Protein AF-A0A379GEK9-F1 (afdb_monomer_lite)

Sequence (206 aa):
MMSLALKIKGTRQTLLATGAAAGLTAAFNAPLAGILFIIEEMRPQFKYNLISIKSVFIGVIMSCIVFRLINGEGGVIQIGKFSSAPMNTLWLYLVLGMLFGVVGVIFSKLLFYVQTQFQHFYQDKTSRFVLAGGVIGGACGLLALIIPEITGGGFSIIPALSAGGYSLTALLIFFVLRTITTIISFSSGAPGGIFAPHISLRHTLW

InterPro domains:
  IPR001807 Chloride channel [PF00654] (9-200)
  IPR001807 Chloride channel [PR00762] (21-40)
  IPR001807 Chloride channel [PR00762] (190-206)
  IPR014743 Chloride channel, core [SSF81340] (10-199)
  IPR050368 Voltage-gated ClC-type chloride channel [PTHR43427] (9-199)

pLDDT: mean 82.5, std 9.83, range [47.19, 94.94]

Secondary structure (DSSP, 8-state):
-HHHHT--TT-HHHHHHHHHHHHHHHHHT-HHHHHHHHHHTSGGGS---HHHHHHHHHHHHHHHHHHHHHH-S--SS---PPPPPPGGGHHHHHHHHHHHHHHHHHHHHHHHHHHHHHHHHHTT-HHHHHHHHHHHHHHHHHHHHH-GGGSSSSTTTHHHHHTT-S-HHHHHHHHHHHHHHHHHHHHTT-S--SHHHHHHHHHHH-

Radius of gyration: 20.06 Å; chains: 1; bounding box: 43×48×55 Å

Organism: Proteus mirabilis (NCBI:txid584)

Structure (mmCIF, N/CA/C/O backbone):
data_AF-A0A379GEK9-F1
#
_entry.id   AF-A0A379GEK9-F1
#
loop_
_atom_site.group_PDB
_atom_site.id
_atom_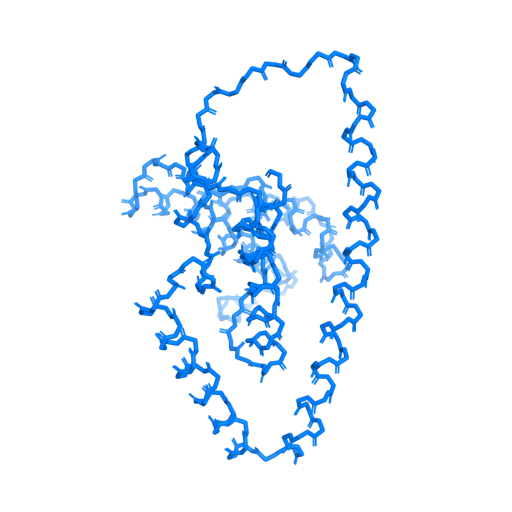site.type_symbol
_atom_site.label_atom_id
_atom_site.label_alt_id
_atom_site.label_comp_id
_atom_site.label_asym_id
_atom_site.label_entity_id
_atom_site.label_seq_id
_atom_site.pdbx_PDB_ins_code
_atom_site.Cartn_x
_atom_site.Cartn_y
_atom_site.Cartn_z
_atom_site.occupancy
_atom_site.B_iso_or_equiv
_atom_site.auth_seq_id
_atom_site.auth_comp_id
_atom_site.auth_asym_id
_atom_site.auth_atom_id
_atom_site.pdbx_PDB_model_num
ATOM 1 N N . MET A 1 1 ? -6.730 4.870 20.410 1.00 47.19 1 MET A N 1
ATOM 2 C CA . MET A 1 1 ? -6.438 4.759 21.859 1.00 47.19 1 MET A CA 1
ATOM 3 C C . MET A 1 1 ? -5.901 6.058 22.465 1.00 47.19 1 MET A C 1
ATOM 5 O O . MET A 1 1 ? -6.535 6.566 23.377 1.00 47.19 1 MET A O 1
ATOM 9 N N . MET A 1 2 ? -4.836 6.674 21.935 1.00 47.41 2 MET A N 1
ATOM 10 C CA . MET A 1 2 ? -4.220 7.879 22.535 1.00 47.41 2 MET A CA 1
ATOM 11 C C . MET A 1 2 ? -5.126 9.132 22.575 1.00 47.41 2 MET A C 1
ATOM 13 O O . MET A 1 2 ? -5.161 9.842 23.574 1.00 47.41 2 MET A O 1
ATOM 17 N N . SER A 1 3 ? -5.956 9.360 21.548 1.00 49.94 3 SER A N 1
ATOM 18 C CA . SER A 1 3 ? -6.965 10.439 21.567 1.00 49.94 3 SER A CA 1
ATOM 19 C C . SER A 1 3 ? -8.056 10.249 22.632 1.00 49.94 3 SER A C 1
ATOM 21 O O . SER A 1 3 ? -8.645 11.242 23.055 1.00 49.94 3 SER A O 1
ATOM 23 N N . LEU A 1 4 ? -8.353 9.007 23.039 1.00 55.47 4 LEU A N 1
ATOM 24 C CA . LEU A 1 4 ? -9.332 8.733 24.096 1.00 55.47 4 LEU A CA 1
ATOM 25 C C . LEU A 1 4 ? -8.719 8.986 25.479 1.00 55.47 4 LEU A C 1
ATOM 27 O O . LEU A 1 4 ? -9.392 9.519 26.354 1.00 55.47 4 LEU A O 1
ATOM 31 N N . ALA A 1 5 ? -7.433 8.655 25.639 1.00 59.69 5 ALA A N 1
ATOM 32 C CA . ALA A 1 5 ? -6.684 8.872 26.872 1.00 59.69 5 ALA A CA 1
ATOM 33 C C . ALA A 1 5 ? -6.511 10.365 27.201 1.00 59.69 5 ALA A C 1
ATOM 35 O O . ALA A 1 5 ? -6.600 10.750 28.361 1.00 59.69 5 ALA A O 1
ATOM 36 N N . LEU A 1 6 ? -6.322 11.219 26.187 1.00 63.38 6 LEU A N 1
ATOM 37 C CA . LEU A 1 6 ? -6.016 12.639 26.401 1.00 63.38 6 LEU A CA 1
ATOM 38 C C . LEU A 1 6 ? -7.241 13.549 26.634 1.00 63.38 6 LEU A C 1
ATOM 40 O O . LEU A 1 6 ? -7.052 14.721 26.932 1.00 63.38 6 LEU A O 1
ATOM 44 N N . LYS A 1 7 ? -8.491 13.063 26.528 1.00 56.94 7 LYS A N 1
ATOM 45 C CA . LYS A 1 7 ? -9.737 13.841 26.779 1.00 56.94 7 LYS A CA 1
ATOM 46 C C . LYS A 1 7 ? -9.798 15.255 26.137 1.00 56.94 7 LYS A C 1
ATOM 48 O O . LYS A 1 7 ? -10.566 16.106 26.582 1.00 56.94 7 LYS A O 1
ATOM 53 N N . ILE A 1 8 ? -9.060 15.515 25.053 1.00 63.00 8 ILE A N 1
ATOM 54 C CA . ILE A 1 8 ? -9.047 16.825 24.377 1.00 63.00 8 ILE A CA 1
ATOM 55 C C . ILE A 1 8 ? -10.223 16.906 23.393 1.00 63.00 8 ILE A C 1
ATOM 57 O O . ILE A 1 8 ? -10.249 16.212 22.371 1.00 63.00 8 ILE A O 1
ATOM 61 N N . LYS A 1 9 ? -11.214 17.757 23.691 1.00 57.25 9 LYS A N 1
ATOM 62 C CA . LYS A 1 9 ? -12.348 18.035 22.791 1.00 57.25 9 LYS A CA 1
ATOM 63 C C . LYS A 1 9 ? -11.839 18.712 21.509 1.00 57.25 9 LYS A C 1
ATOM 65 O O . LYS A 1 9 ? -11.098 19.681 21.577 1.00 57.25 9 LYS A O 1
ATOM 70 N N . GLY A 1 10 ? -12.243 18.206 20.340 1.00 64.44 10 GLY A N 1
ATOM 71 C CA . GLY A 1 10 ? -11.935 18.808 19.031 1.00 64.44 10 GLY A CA 1
ATOM 72 C C . GLY A 1 10 ? -10.674 18.297 18.314 1.00 64.44 10 GLY A C 1
ATOM 73 O O . GLY A 1 10 ? -10.585 18.459 17.102 1.00 64.44 10 GLY A O 1
ATOM 74 N N . THR A 1 11 ? -9.750 17.601 18.992 1.00 72.25 11 THR A N 1
ATOM 75 C CA . THR A 1 11 ? -8.449 17.175 18.405 1.00 72.25 11 THR A CA 1
ATOM 76 C C . THR A 1 11 ? -8.426 15.717 17.922 1.00 72.25 11 THR A C 1
ATOM 78 O O . THR A 1 11 ? -7.454 15.257 17.323 1.00 72.25 11 THR A O 1
ATOM 81 N N . ARG A 1 12 ? -9.505 14.956 18.151 1.00 77.94 12 ARG A N 1
ATOM 82 C CA . ARG A 1 12 ? -9.585 13.523 17.807 1.00 77.94 12 ARG A CA 1
ATOM 83 C C . ARG A 1 12 ? -9.334 13.255 16.322 1.00 77.94 12 ARG A C 1
ATOM 85 O O . ARG A 1 12 ? -8.582 12.347 15.995 1.00 77.94 12 ARG A O 1
ATOM 92 N N . GLN A 1 13 ? -9.947 14.042 15.441 1.00 80.62 13 GLN A N 1
ATOM 93 C CA . GLN A 1 13 ? -9.793 13.892 13.991 1.00 80.62 13 GLN A CA 1
ATOM 94 C C . GLN A 1 13 ? -8.350 14.149 13.551 1.00 80.62 13 GLN A C 1
ATOM 96 O O . GLN A 1 13 ? -7.789 13.349 12.814 1.00 80.62 13 GLN A O 1
ATOM 101 N N . THR A 1 14 ? -7.726 15.198 14.086 1.00 84.94 14 THR A N 1
ATOM 102 C CA . THR A 1 14 ? -6.320 15.517 13.827 1.00 84.94 14 THR A CA 1
ATOM 103 C C . THR A 1 14 ? -5.390 14.392 14.262 1.00 84.94 14 THR A C 1
ATOM 105 O O . THR A 1 14 ? -4.576 13.941 13.470 1.00 84.94 14 THR A O 1
ATOM 108 N N . LEU A 1 15 ? -5.536 13.878 15.486 1.00 85.75 15 LEU A N 1
ATOM 109 C CA . LEU A 1 15 ? -4.691 12.785 15.983 1.00 85.75 15 LEU A CA 1
ATOM 110 C C . LEU A 1 15 ? -4.884 11.481 15.194 1.00 85.75 15 LEU A C 1
ATOM 112 O O . LEU A 1 15 ? -3.919 10.748 14.990 1.00 85.75 15 LEU A O 1
ATOM 116 N N . LEU A 1 16 ? -6.109 11.191 14.742 1.00 87.38 16 LEU A N 1
ATOM 117 C CA . LEU A 1 16 ? -6.387 10.041 13.877 1.00 87.38 16 LEU A CA 1
ATOM 118 C C . LEU A 1 16 ? -5.727 10.199 12.503 1.00 87.38 16 LEU A C 1
ATOM 120 O O . LEU A 1 16 ? -5.084 9.261 12.039 1.00 87.38 16 LEU A O 1
ATOM 124 N N . ALA A 1 17 ? -5.832 11.380 11.892 1.00 87.81 17 ALA A N 1
ATOM 125 C CA . ALA A 1 17 ? -5.177 11.689 10.626 1.00 87.81 17 ALA A CA 1
ATOM 126 C C . ALA A 1 17 ? -3.648 11.594 10.744 1.00 87.81 17 ALA A C 1
ATOM 128 O O . ALA A 1 17 ? -3.003 10.940 9.928 1.00 87.81 17 ALA A O 1
ATOM 129 N N . THR A 1 18 ? -3.072 12.167 11.805 1.00 90.44 18 THR A N 1
ATOM 130 C CA . THR A 1 18 ? -1.634 12.089 12.093 1.00 90.44 18 THR A CA 1
ATOM 131 C C . THR A 1 18 ? -1.176 10.643 12.271 1.00 90.44 18 THR A C 1
ATOM 133 O O . THR A 1 18 ? -0.165 10.252 11.695 1.00 90.44 18 THR A O 1
ATOM 136 N N . GLY A 1 19 ? -1.924 9.826 13.020 1.00 90.62 19 GLY A N 1
ATOM 137 C CA . GLY A 1 19 ? -1.611 8.407 13.206 1.00 90.62 19 GLY A CA 1
ATOM 138 C C . GLY A 1 19 ? -1.695 7.595 11.910 1.00 90.62 19 GLY A C 1
ATOM 139 O O . GLY A 1 19 ? -0.824 6.768 11.655 1.00 90.62 19 GLY A O 1
ATOM 140 N N . ALA A 1 20 ? -2.697 7.859 11.068 1.00 89.94 20 ALA A N 1
ATOM 141 C CA . ALA A 1 20 ? -2.835 7.209 9.765 1.00 89.94 20 ALA A CA 1
ATOM 142 C C . ALA A 1 20 ? -1.687 7.586 8.807 1.00 89.94 20 ALA A C 1
ATOM 144 O O . ALA A 1 20 ? -1.088 6.700 8.197 1.00 89.94 20 ALA A O 1
ATOM 145 N N . ALA A 1 21 ? -1.317 8.871 8.734 1.00 91.69 21 ALA A N 1
ATOM 146 C CA . ALA A 1 21 ? -0.180 9.336 7.933 1.00 91.69 21 ALA A CA 1
ATOM 147 C C . ALA A 1 21 ? 1.154 8.746 8.409 1.00 91.69 21 ALA A C 1
ATOM 149 O O . ALA A 1 21 ? 1.974 8.309 7.599 1.00 91.69 21 ALA A O 1
ATOM 150 N N . ALA A 1 22 ? 1.367 8.733 9.729 1.00 93.50 22 ALA A N 1
ATOM 151 C CA . ALA A 1 22 ? 2.543 8.148 10.359 1.00 93.50 22 ALA A CA 1
ATOM 152 C C . ALA A 1 22 ? 2.634 6.646 10.055 1.00 93.50 22 ALA A C 1
ATOM 154 O O . ALA A 1 22 ? 3.667 6.186 9.583 1.00 93.50 22 ALA A O 1
ATOM 155 N N . GLY A 1 23 ? 1.536 5.899 10.209 1.00 91.19 23 GLY A N 1
ATOM 156 C CA . GLY A 1 23 ? 1.486 4.474 9.873 1.00 91.19 23 GLY A CA 1
ATOM 157 C C . GLY A 1 23 ? 1.825 4.194 8.407 1.00 91.19 23 GLY A C 1
ATOM 158 O O . GLY A 1 23 ? 2.645 3.321 8.128 1.00 91.19 23 GLY A O 1
ATOM 159 N N . LEU A 1 24 ? 1.270 4.975 7.470 1.00 91.31 24 LEU A N 1
ATOM 160 C CA . LEU A 1 24 ? 1.605 4.848 6.047 1.00 91.31 24 LEU A CA 1
ATOM 161 C C . LEU A 1 24 ? 3.085 5.177 5.782 1.00 91.31 24 LEU A C 1
ATOM 163 O O . LEU A 1 24 ? 3.759 4.477 5.031 1.00 91.31 24 LEU A O 1
ATOM 167 N N . THR A 1 25 ? 3.617 6.196 6.457 1.00 91.50 25 THR A N 1
ATOM 168 C CA . THR A 1 25 ? 5.037 6.564 6.370 1.00 91.50 25 THR A CA 1
ATOM 169 C C . THR A 1 25 ? 5.941 5.454 6.895 1.00 91.50 25 THR A C 1
ATOM 171 O O . THR A 1 25 ? 6.919 5.120 6.234 1.00 91.50 25 THR A O 1
ATOM 174 N N . ALA A 1 26 ? 5.615 4.859 8.044 1.00 91.06 26 ALA A N 1
ATOM 175 C CA . ALA A 1 26 ? 6.361 3.738 8.608 1.00 91.06 26 ALA A CA 1
ATOM 176 C C . ALA A 1 26 ? 6.298 2.490 7.719 1.00 91.06 26 ALA A C 1
ATOM 178 O O . ALA A 1 26 ? 7.269 1.750 7.649 1.00 91.06 26 ALA A O 1
ATOM 179 N N . ALA A 1 27 ? 5.183 2.252 7.026 1.00 87.88 27 ALA A N 1
ATOM 180 C CA . ALA A 1 27 ? 5.042 1.087 6.157 1.00 87.88 27 ALA A CA 1
ATOM 181 C C . ALA A 1 27 ? 5.893 1.182 4.876 1.00 87.88 27 ALA A C 1
ATOM 183 O O . ALA A 1 27 ? 6.354 0.160 4.376 1.00 87.88 27 ALA A O 1
ATOM 184 N N . PHE A 1 28 ? 6.096 2.392 4.342 1.00 85.81 28 PHE A N 1
ATOM 185 C CA . PHE A 1 28 ? 6.716 2.592 3.023 1.00 85.81 28 PHE A CA 1
ATOM 186 C C . PHE A 1 28 ? 7.976 3.478 3.029 1.00 85.81 28 PHE A C 1
ATOM 188 O O . PHE A 1 28 ? 8.519 3.757 1.962 1.00 85.81 28 PHE A O 1
ATOM 195 N N . ASN A 1 29 ? 8.442 3.949 4.193 1.00 88.69 29 ASN A N 1
ATOM 196 C CA . ASN A 1 29 ? 9.506 4.960 4.331 1.00 88.69 29 ASN A CA 1
ATOM 197 C C . ASN A 1 29 ? 9.268 6.208 3.446 1.00 88.69 29 ASN A C 1
ATOM 199 O O . ASN A 1 29 ? 10.199 6.789 2.888 1.00 88.69 29 ASN A O 1
ATOM 203 N N . ALA A 1 30 ? 7.999 6.600 3.275 1.00 88.62 30 ALA A N 1
ATOM 204 C CA . ALA A 1 30 ? 7.564 7.601 2.299 1.00 88.62 30 ALA A CA 1
ATOM 205 C C . ALA A 1 30 ? 6.776 8.745 2.976 1.00 88.62 30 ALA A C 1
ATOM 207 O O . ALA A 1 30 ? 5.543 8.766 2.921 1.00 88.62 30 ALA A O 1
ATOM 208 N N . PRO A 1 31 ? 7.458 9.718 3.615 1.00 89.94 31 PRO A N 1
ATOM 209 C CA . PRO A 1 31 ? 6.798 10.744 4.427 1.00 89.94 31 PRO A CA 1
ATOM 210 C C . PRO A 1 31 ? 5.864 11.651 3.617 1.00 89.94 31 PRO A C 1
ATOM 212 O O . PRO A 1 31 ? 4.751 11.942 4.047 1.00 89.94 31 PRO A O 1
ATOM 215 N N . LEU A 1 32 ? 6.272 12.060 2.412 1.00 90.94 32 LEU A N 1
ATOM 216 C CA . LEU A 1 32 ? 5.435 12.906 1.553 1.00 90.94 32 LEU A CA 1
ATOM 217 C C . LEU A 1 32 ? 4.169 12.177 1.086 1.00 90.94 32 LEU A C 1
ATOM 219 O O . LEU A 1 32 ? 3.097 12.775 1.083 1.00 90.94 32 LEU A O 1
ATOM 223 N N . ALA A 1 33 ? 4.272 10.881 0.769 1.00 89.25 33 ALA A N 1
ATOM 224 C CA . ALA A 1 33 ? 3.117 10.061 0.407 1.00 89.25 33 ALA A CA 1
ATOM 225 C C . ALA A 1 33 ? 2.143 9.912 1.587 1.00 89.25 33 ALA A C 1
ATOM 227 O O . ALA A 1 33 ? 0.937 10.041 1.403 1.00 89.25 33 ALA A O 1
ATOM 228 N N . GLY A 1 34 ? 2.664 9.729 2.808 1.00 89.00 34 GLY A N 1
ATOM 229 C CA . GLY A 1 34 ? 1.881 9.735 4.049 1.00 89.00 34 GLY A CA 1
ATOM 230 C C . GLY A 1 34 ? 1.029 10.993 4.223 1.00 89.00 34 GLY A C 1
ATOM 231 O O . GLY A 1 34 ? -0.155 10.914 4.549 1.00 89.00 34 GLY A O 1
ATOM 232 N N . ILE A 1 35 ? 1.631 12.157 3.981 1.00 91.19 35 ILE A N 1
ATOM 233 C CA . ILE A 1 35 ? 0.969 13.460 4.120 1.00 91.19 35 ILE A CA 1
ATOM 234 C C . ILE A 1 35 ? -0.054 13.679 3.001 1.00 91.19 35 ILE A C 1
ATOM 236 O O . ILE A 1 35 ? -1.193 14.056 3.285 1.00 91.19 35 ILE A O 1
ATOM 240 N N . LEU A 1 36 ? 0.327 13.420 1.746 1.00 90.94 36 LEU A N 1
ATOM 241 C CA . LEU A 1 3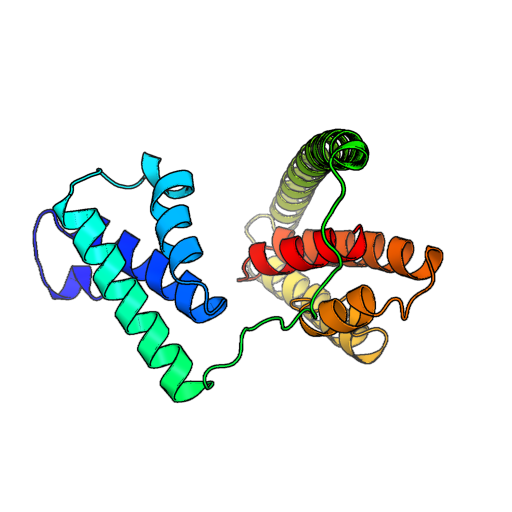6 ? -0.561 13.561 0.589 1.00 90.94 36 LEU A CA 1
ATOM 242 C C . LEU A 1 36 ? -1.770 12.633 0.686 1.00 90.94 36 LEU A C 1
ATOM 244 O O . LEU A 1 36 ? -2.877 13.068 0.401 1.00 90.94 36 LEU A O 1
ATOM 248 N N . PHE A 1 37 ? -1.601 11.412 1.194 1.00 89.44 37 PHE A N 1
ATOM 249 C CA . PHE A 1 37 ? -2.712 10.486 1.406 1.00 89.44 37 PHE A CA 1
ATOM 250 C C . PHE A 1 37 ? -3.789 11.057 2.340 1.00 89.44 37 PHE A C 1
ATOM 252 O O . PHE A 1 37 ? -4.985 10.933 2.077 1.00 89.44 37 PHE A O 1
ATOM 259 N N . ILE A 1 38 ? -3.389 11.740 3.416 1.00 88.44 38 ILE A N 1
ATOM 260 C CA . ILE A 1 38 ? -4.359 12.426 4.278 1.00 88.44 38 ILE A CA 1
ATOM 261 C C . ILE A 1 38 ? -5.029 13.588 3.551 1.00 88.44 38 ILE A C 1
ATOM 263 O O . ILE A 1 38 ? -6.208 13.857 3.788 1.00 88.44 38 ILE A O 1
ATOM 267 N N . ILE A 1 39 ? -4.270 14.277 2.699 1.00 85.31 39 ILE A N 1
ATOM 268 C CA . ILE A 1 39 ? -4.726 15.493 2.040 1.00 85.31 39 ILE A CA 1
ATOM 269 C C . ILE A 1 39 ? -5.665 15.222 0.857 1.00 85.31 39 ILE A C 1
ATOM 271 O O . ILE A 1 39 ? -6.614 15.969 0.624 1.00 85.31 39 ILE A O 1
ATOM 275 N N . GLU A 1 40 ? -5.417 14.161 0.108 1.00 86.69 40 GLU A N 1
ATOM 276 C CA . GLU A 1 40 ? -6.158 13.844 -1.109 1.00 86.69 40 GLU A CA 1
ATOM 277 C C . GLU A 1 40 ? -7.265 12.829 -0.826 1.00 86.69 40 GLU A C 1
ATOM 279 O O . GLU A 1 40 ? -8.434 13.113 -1.081 1.00 86.69 40 GLU A O 1
ATOM 284 N N . GLU A 1 41 ? -6.921 11.691 -0.219 1.00 85.81 41 GLU A N 1
ATOM 285 C CA . GLU A 1 41 ? -7.847 10.565 -0.060 1.00 85.81 41 GLU A CA 1
ATOM 286 C C . GLU A 1 41 ? -8.726 10.717 1.188 1.00 85.81 41 GLU A C 1
ATOM 288 O O . GLU A 1 41 ? -9.948 10.576 1.14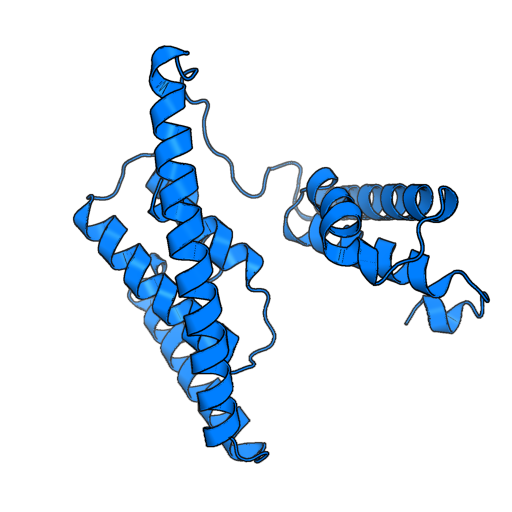4 1.00 85.81 41 GLU A O 1
ATOM 293 N N . MET A 1 42 ? -8.129 11.066 2.330 1.00 82.31 42 MET A N 1
ATOM 294 C CA . MET A 1 42 ? -8.866 11.124 3.600 1.00 82.31 42 MET A CA 1
ATOM 295 C C . MET A 1 42 ? -9.536 12.480 3.873 1.00 82.31 42 MET A C 1
ATOM 297 O O . MET A 1 42 ? -10.154 12.671 4.928 1.00 82.31 42 MET A O 1
ATOM 301 N N . ARG A 1 43 ? -9.459 13.425 2.929 1.00 74.62 43 ARG A N 1
ATOM 302 C CA . ARG A 1 43 ? -10.018 14.780 3.051 1.00 74.62 43 ARG A CA 1
ATOM 303 C C . ARG A 1 43 ? -11.485 14.831 3.489 1.00 74.62 43 ARG A C 1
ATOM 305 O O . ARG A 1 43 ? -11.784 15.639 4.367 1.00 74.62 43 ARG A O 1
ATOM 312 N N . PRO A 1 44 ? -12.410 14.010 2.956 1.00 68.88 44 PRO A N 1
ATOM 313 C CA . PRO A 1 44 ? -13.820 14.080 3.350 1.00 68.88 44 PRO A CA 1
ATOM 314 C C . PRO A 1 44 ? -14.061 13.716 4.823 1.00 68.88 44 PRO A C 1
ATOM 316 O O . PRO A 1 44 ? -15.053 14.141 5.411 1.00 68.88 44 PRO A O 1
ATOM 319 N N . GLN A 1 45 ? -13.156 12.941 5.429 1.00 69.56 45 GLN A N 1
ATOM 320 C CA . GLN A 1 45 ? -13.293 12.416 6.792 1.00 69.56 45 GLN A CA 1
ATOM 321 C C . GLN A 1 45 ? -12.688 13.346 7.859 1.00 69.56 45 GLN A C 1
ATOM 323 O O . GLN A 1 45 ? -12.970 13.190 9.053 1.00 69.56 45 GLN A O 1
ATOM 328 N N . PHE A 1 46 ? -11.875 14.330 7.457 1.00 68.88 46 PHE A N 1
ATOM 329 C CA . PHE A 1 46 ? -11.127 15.190 8.373 1.00 68.88 46 PHE A CA 1
ATOM 330 C C . PHE A 1 46 ? -11.356 16.676 8.087 1.00 68.88 46 PHE A C 1
ATOM 332 O O . PHE A 1 46 ? -11.104 17.172 6.990 1.00 68.88 46 PHE A O 1
ATOM 339 N N . LYS A 1 47 ? -11.795 17.430 9.106 1.00 66.06 47 LYS A N 1
ATOM 340 C CA . LYS A 1 47 ? -11.914 18.887 8.987 1.00 66.06 47 LYS A CA 1
ATOM 341 C C . LYS A 1 47 ? -10.530 19.511 8.830 1.00 66.06 47 LYS A C 1
ATOM 343 O O . LYS A 1 47 ? -9.695 19.445 9.732 1.00 66.06 47 LYS A O 1
ATOM 348 N N . TYR A 1 48 ? -10.317 20.152 7.690 1.00 64.94 48 TYR A N 1
ATOM 349 C CA . TYR A 1 48 ? -9.091 20.877 7.405 1.00 64.94 48 TYR A CA 1
ATOM 350 C C . TYR A 1 48 ? -8.930 22.084 8.321 1.00 64.94 48 TYR A C 1
ATOM 352 O O . TYR A 1 48 ? -9.726 23.018 8.299 1.00 64.94 48 TYR A O 1
ATOM 360 N N . ASN A 1 49 ? -7.854 22.074 9.101 1.00 73.50 49 ASN A N 1
ATOM 361 C CA . ASN A 1 49 ? -7.353 23.243 9.805 1.00 73.50 49 ASN A CA 1
ATOM 362 C C . ASN A 1 49 ? -5.823 23.250 9.682 1.00 73.50 49 ASN A C 1
ATOM 364 O O . ASN A 1 49 ? -5.195 22.189 9.700 1.00 73.50 49 ASN A O 1
ATOM 368 N N . LEU A 1 50 ? -5.212 24.432 9.593 1.00 74.50 50 LEU A N 1
ATOM 369 C CA . LEU A 1 50 ? -3.756 24.603 9.525 1.00 74.50 50 LEU A CA 1
ATOM 370 C C . LEU A 1 50 ? -3.041 23.931 10.706 1.00 74.50 50 LEU A C 1
ATOM 372 O O . LEU A 1 50 ? -1.962 23.364 10.548 1.00 74.50 50 LEU A O 1
ATOM 376 N N . ILE A 1 51 ? -3.675 23.932 11.879 1.00 76.06 51 ILE A N 1
ATOM 377 C CA . ILE A 1 51 ? -3.184 23.247 13.083 1.00 76.06 51 ILE A CA 1
ATOM 378 C C . ILE A 1 51 ? -3.130 21.726 12.864 1.00 76.06 51 ILE A C 1
ATOM 380 O O . ILE A 1 51 ? -2.185 21.064 13.292 1.00 76.06 51 ILE A O 1
ATOM 384 N N . SER A 1 52 ? -4.114 21.175 12.147 1.00 80.69 52 SER A N 1
ATOM 385 C CA . SER A 1 52 ? -4.193 19.743 11.860 1.00 80.69 52 SER A CA 1
ATOM 386 C C . SER A 1 52 ? -3.091 19.300 10.907 1.00 80.69 52 SER A C 1
ATOM 388 O O . SER A 1 52 ? -2.432 18.298 11.165 1.00 80.69 52 SER A O 1
ATOM 390 N N . ILE A 1 53 ? -2.839 20.076 9.850 1.00 83.94 53 ILE A N 1
ATOM 391 C CA . ILE A 1 53 ? -1.759 19.787 8.898 1.00 83.94 53 ILE A CA 1
ATOM 392 C C . ILE A 1 53 ? -0.410 19.807 9.621 1.00 83.94 53 ILE A C 1
ATOM 394 O O . ILE A 1 53 ? 0.345 18.845 9.520 1.00 83.94 53 ILE A O 1
ATOM 398 N N . LYS A 1 54 ? -0.132 20.841 10.428 1.00 87.00 54 LYS A N 1
ATOM 399 C CA . LYS A 1 54 ? 1.111 20.910 11.218 1.00 87.00 54 LYS A CA 1
ATOM 400 C C . LYS A 1 54 ? 1.303 19.674 12.103 1.00 87.00 54 LYS A C 1
ATOM 402 O O . LYS A 1 54 ? 2.401 19.128 12.154 1.00 87.00 54 LYS A O 1
ATOM 407 N N . SER A 1 55 ? 0.240 19.199 12.758 1.00 88.06 55 SER A N 1
ATOM 408 C CA . SER A 1 55 ? 0.299 17.977 13.569 1.00 88.06 55 SER A CA 1
ATOM 409 C C . SER A 1 55 ? 0.621 16.730 12.737 1.00 88.06 55 SER A C 1
ATOM 411 O O . SER A 1 55 ? 1.449 15.925 13.166 1.00 88.06 55 SER A O 1
ATOM 413 N N . VAL A 1 56 ? 0.025 16.592 11.547 1.00 90.31 56 VAL A N 1
ATOM 414 C CA . VAL A 1 56 ? 0.296 15.477 10.622 1.00 90.31 56 VAL A CA 1
ATOM 415 C C . VAL A 1 56 ? 1.768 15.461 10.212 1.00 90.31 56 VAL A C 1
ATOM 417 O O . VAL A 1 56 ? 2.410 14.418 10.314 1.00 90.31 56 VAL A O 1
ATOM 420 N N . PHE A 1 57 ? 2.326 16.616 9.835 1.00 92.06 57 PHE A N 1
ATOM 421 C CA . PHE A 1 57 ? 3.746 16.743 9.490 1.00 92.06 57 PHE A CA 1
ATOM 422 C C . PHE A 1 57 ? 4.658 16.283 10.632 1.00 92.06 57 PHE A C 1
ATOM 424 O O . PHE A 1 57 ? 5.555 15.474 10.407 1.00 92.06 57 PHE A O 1
ATOM 431 N N . ILE A 1 58 ? 4.407 16.747 11.860 1.00 93.31 58 ILE A N 1
ATOM 432 C CA . ILE A 1 58 ? 5.218 16.369 13.028 1.00 93.31 58 ILE A CA 1
ATOM 433 C C . ILE A 1 58 ? 5.166 14.852 13.255 1.00 93.31 58 ILE A C 1
ATOM 435 O O . ILE A 1 58 ? 6.209 14.222 13.426 1.00 93.31 58 ILE A O 1
ATOM 439 N N . GLY A 1 59 ? 3.976 14.244 13.215 1.00 93.31 59 GLY A N 1
ATOM 440 C CA . GLY A 1 59 ? 3.839 12.798 13.416 1.00 93.31 59 GLY A CA 1
ATOM 441 C C . GLY A 1 59 ? 4.514 11.969 12.324 1.00 93.31 59 GLY A C 1
ATOM 442 O O . GLY A 1 59 ? 5.170 10.975 12.626 1.00 93.31 59 GLY A O 1
ATOM 443 N N . VAL A 1 60 ? 4.413 12.402 11.068 1.00 94.81 60 VAL A N 1
ATOM 444 C CA . VAL A 1 60 ? 5.076 11.759 9.925 1.00 94.81 60 VAL A CA 1
ATOM 445 C C . VAL A 1 60 ? 6.598 11.834 10.040 1.00 94.81 60 VAL A C 1
ATOM 447 O O . VAL A 1 60 ? 7.268 10.822 9.838 1.00 94.81 60 VAL A O 1
ATOM 450 N N . ILE A 1 61 ? 7.147 12.995 10.410 1.00 94.31 61 ILE A N 1
ATOM 451 C CA . ILE A 1 61 ? 8.592 13.170 10.618 1.00 94.31 61 ILE A CA 1
ATOM 452 C C . ILE A 1 61 ? 9.078 12.233 11.725 1.00 94.31 61 ILE A C 1
ATOM 454 O O . ILE A 1 61 ? 10.023 11.478 11.509 1.00 94.31 61 ILE A O 1
ATOM 458 N N . MET A 1 62 ? 8.395 12.216 12.874 1.00 94.94 62 MET A N 1
ATOM 459 C CA . MET A 1 62 ? 8.752 11.325 13.981 1.00 94.94 62 MET A CA 1
ATOM 460 C C . MET A 1 62 ? 8.676 9.852 13.580 1.00 94.94 62 MET A C 1
ATOM 462 O O . MET A 1 62 ? 9.580 9.079 13.889 1.00 94.94 62 MET A O 1
ATOM 466 N N . SER A 1 63 ? 7.640 9.465 12.838 1.00 93.75 63 SER A N 1
ATOM 467 C CA . SER A 1 63 ? 7.498 8.099 12.340 1.00 93.75 63 SER A CA 1
ATOM 468 C C . SER A 1 63 ? 8.613 7.707 11.371 1.00 93.75 63 SER A C 1
ATOM 470 O O . SER A 1 63 ? 9.096 6.580 11.425 1.00 93.75 63 SER A O 1
ATOM 472 N N . CYS A 1 64 ? 9.033 8.628 10.501 1.00 91.69 64 CYS A N 1
ATOM 473 C CA . CYS A 1 64 ? 10.138 8.418 9.569 1.00 91.69 64 CYS A CA 1
ATOM 474 C C . CYS A 1 64 ? 11.474 8.264 10.313 1.00 91.69 64 CYS A C 1
ATOM 476 O O . CYS A 1 64 ? 12.241 7.353 10.011 1.00 91.69 64 CYS A O 1
ATOM 478 N N . ILE A 1 65 ? 11.726 9.099 11.328 1.00 92.44 65 ILE A N 1
ATOM 479 C CA . ILE A 1 65 ? 12.924 9.001 12.175 1.00 92.44 65 ILE A CA 1
ATOM 480 C C . ILE A 1 65 ? 12.973 7.635 12.863 1.00 92.44 65 ILE A C 1
ATOM 482 O O . ILE A 1 65 ? 13.972 6.932 12.747 1.00 92.44 65 ILE A O 1
ATOM 486 N N . VAL A 1 66 ? 11.887 7.223 13.524 1.00 93.81 66 VAL A N 1
ATOM 487 C CA . VAL A 1 66 ? 11.824 5.919 14.205 1.00 93.81 66 VAL A CA 1
ATOM 488 C C . VAL A 1 66 ? 12.009 4.771 13.214 1.00 93.81 66 VAL A C 1
ATOM 490 O O . VAL A 1 66 ? 12.771 3.847 13.490 1.00 93.81 66 VAL A O 1
ATOM 493 N N . PHE A 1 67 ? 11.374 4.842 12.040 1.00 91.19 67 PHE A N 1
ATOM 494 C CA . PHE A 1 67 ? 11.556 3.838 10.995 1.00 91.19 67 PHE A CA 1
ATOM 495 C C . PHE A 1 67 ? 13.029 3.700 10.594 1.00 91.19 67 PHE A C 1
ATOM 497 O O . PHE A 1 67 ? 13.537 2.580 10.553 1.00 91.19 67 PHE A O 1
ATOM 504 N N . ARG A 1 68 ? 13.713 4.822 10.339 1.00 89.25 68 ARG A N 1
ATOM 505 C CA . ARG A 1 68 ? 15.119 4.847 9.908 1.00 89.25 68 ARG A CA 1
ATOM 506 C C . ARG A 1 68 ? 16.092 4.421 11.000 1.00 89.25 68 ARG A C 1
ATOM 508 O O . ARG A 1 68 ? 17.089 3.782 10.694 1.00 89.25 68 ARG A O 1
ATOM 515 N N . LEU A 1 69 ? 15.794 4.719 12.264 1.00 91.81 69 LEU A N 1
ATOM 516 C CA . LEU A 1 69 ? 16.595 4.238 13.392 1.00 91.81 69 LEU A CA 1
ATOM 517 C C . LEU A 1 69 ? 16.557 2.709 13.517 1.00 91.81 69 LEU A C 1
ATOM 519 O O . LEU A 1 69 ? 17.550 2.113 13.917 1.00 91.81 69 LEU A O 1
ATOM 523 N N . ILE A 1 70 ? 15.429 2.079 13.174 1.00 91.62 70 ILE A N 1
ATOM 524 C CA . ILE A 1 70 ? 15.251 0.623 13.283 1.00 91.62 70 ILE A CA 1
ATOM 525 C C . ILE A 1 70 ? 15.715 -0.103 12.012 1.00 91.62 70 ILE A C 1
ATOM 527 O O . ILE A 1 70 ? 16.367 -1.138 12.103 1.00 91.62 70 ILE A O 1
ATOM 531 N N . ASN A 1 71 ? 15.370 0.417 10.830 1.00 85.19 71 ASN A N 1
ATOM 532 C CA . ASN A 1 71 ? 15.555 -0.271 9.544 1.00 85.19 71 ASN A CA 1
ATOM 533 C C . ASN A 1 71 ? 16.712 0.293 8.698 1.00 85.19 71 ASN A C 1
ATOM 535 O O . ASN A 1 71 ? 17.005 -0.241 7.629 1.00 85.19 71 ASN A O 1
ATOM 539 N N . GLY A 1 72 ? 17.366 1.366 9.148 1.00 82.94 72 GLY A N 1
ATOM 540 C CA . GLY A 1 72 ? 18.409 2.066 8.399 1.00 82.94 72 GLY A CA 1
ATOM 541 C C . GLY A 1 72 ? 17.871 3.067 7.368 1.00 82.94 72 GLY A C 1
ATOM 542 O O . GLY A 1 72 ? 16.672 3.327 7.257 1.00 82.94 72 GLY A O 1
ATOM 543 N N . GLU A 1 73 ? 18.783 3.664 6.598 1.00 73.06 73 GLU A N 1
ATOM 544 C CA . GLU A 1 73 ? 18.483 4.783 5.686 1.00 73.06 73 GLU A CA 1
ATOM 545 C C . GLU A 1 73 ? 18.078 4.360 4.262 1.00 73.06 73 GLU A C 1
ATOM 547 O O . GLU A 1 73 ? 17.807 5.208 3.410 1.00 73.06 73 GLU A O 1
ATOM 552 N N . GLY A 1 74 ? 18.008 3.054 3.990 1.00 66.69 74 GLY A N 1
ATOM 553 C CA . GLY A 1 74 ? 17.654 2.525 2.675 1.00 66.69 74 GLY A CA 1
ATOM 554 C C . GLY A 1 74 ? 16.198 2.805 2.282 1.00 66.69 74 GLY A C 1
ATOM 555 O O . GLY A 1 74 ? 15.272 2.690 3.089 1.00 66.69 74 GLY A O 1
ATOM 556 N N . GLY A 1 75 ? 15.972 3.144 1.010 1.00 67.69 75 GLY A N 1
ATOM 557 C CA . GLY A 1 75 ? 14.628 3.126 0.430 1.00 67.69 75 GLY A CA 1
ATOM 558 C C . GLY A 1 75 ? 14.073 1.698 0.379 1.00 67.69 75 GLY A C 1
ATOM 559 O O . GLY A 1 75 ? 14.827 0.759 0.133 1.00 67.69 75 GLY A O 1
ATOM 560 N N . VAL A 1 76 ? 12.756 1.539 0.571 1.00 68.19 76 VAL A N 1
ATOM 561 C CA . VAL A 1 76 ? 12.074 0.223 0.524 1.00 68.19 76 VAL A CA 1
ATOM 562 C C . VAL A 1 76 ? 12.232 -0.448 -0.846 1.00 68.19 76 VAL A C 1
ATOM 564 O O . VAL A 1 76 ? 12.247 -1.670 -0.947 1.00 68.19 76 VAL A O 1
ATOM 567 N N . ILE A 1 77 ? 12.380 0.356 -1.902 1.00 65.69 77 ILE A N 1
ATOM 568 C CA . ILE A 1 77 ? 12.662 -0.101 -3.260 1.00 65.69 77 ILE A CA 1
ATOM 569 C C . ILE A 1 77 ? 13.822 0.741 -3.790 1.00 65.69 77 ILE A C 1
ATOM 571 O O . ILE A 1 77 ? 13.702 1.962 -3.903 1.00 65.69 77 ILE A O 1
ATOM 575 N N . GLN A 1 78 ? 14.940 0.097 -4.121 1.00 63.91 78 GLN A N 1
ATOM 576 C CA . GLN A 1 78 ? 16.060 0.744 -4.799 1.00 63.91 78 GLN A CA 1
ATOM 577 C C . GLN A 1 78 ? 15.998 0.389 -6.278 1.00 63.91 78 GLN A C 1
ATOM 579 O O . GLN A 1 78 ? 16.336 -0.722 -6.677 1.00 63.91 78 GLN A O 1
ATOM 584 N N . ILE A 1 79 ? 15.524 1.335 -7.080 1.00 64.12 79 ILE A N 1
ATOM 585 C CA . ILE A 1 79 ? 15.550 1.223 -8.534 1.00 64.12 79 ILE A CA 1
ATOM 586 C C . ILE A 1 79 ? 16.721 2.078 -9.020 1.00 64.12 79 ILE A C 1
ATOM 588 O O . ILE A 1 79 ? 16.912 3.195 -8.535 1.00 64.12 79 ILE A O 1
ATOM 592 N N . GLY A 1 80 ? 17.552 1.527 -9.906 1.00 62.00 80 GLY A N 1
ATOM 593 C CA . GLY A 1 80 ? 18.732 2.214 -10.431 1.00 62.00 80 GLY A CA 1
ATOM 594 C C . GLY A 1 80 ? 18.390 3.505 -11.188 1.00 62.00 80 GLY A C 1
ATOM 595 O O . GLY A 1 80 ? 17.230 3.849 -11.410 1.00 62.00 80 GLY A O 1
ATOM 596 N N . LYS A 1 81 ? 19.418 4.242 -11.614 1.00 69.12 81 LYS A N 1
ATOM 597 C CA . LYS A 1 81 ? 19.229 5.421 -12.470 1.00 69.12 81 LYS A CA 1
ATOM 598 C C . LYS A 1 81 ? 18.806 4.984 -13.875 1.00 69.12 81 LYS A C 1
ATOM 600 O O . LYS A 1 81 ? 19.588 4.353 -14.579 1.00 69.12 81 LYS A O 1
ATOM 605 N N . PHE A 1 82 ? 17.605 5.371 -14.294 1.00 69.44 82 PHE A N 1
ATOM 606 C CA . PHE A 1 82 ? 17.171 5.246 -15.686 1.00 69.44 82 PHE A CA 1
ATOM 607 C C . PHE A 1 82 ? 17.625 6.438 -16.531 1.00 69.44 82 PHE A C 1
ATOM 609 O O . PHE A 1 82 ? 17.910 7.518 -16.008 1.00 69.44 82 PHE A O 1
ATOM 616 N N . SER A 1 83 ? 17.660 6.241 -17.850 1.00 74.75 83 SER A N 1
ATOM 617 C CA . SER A 1 83 ? 17.850 7.337 -18.804 1.00 74.75 83 SER A CA 1
ATOM 618 C C . SER A 1 83 ? 16.651 8.283 -18.803 1.00 74.75 83 SER A C 1
ATOM 620 O O . SER A 1 83 ? 15.510 7.866 -18.611 1.00 74.75 83 SER A O 1
ATOM 622 N N . SER A 1 84 ? 16.916 9.567 -19.038 1.00 77.81 84 SER A N 1
ATOM 623 C CA . SER A 1 84 ? 15.880 10.591 -19.164 1.00 77.81 84 SER A CA 1
ATOM 624 C C . SER A 1 84 ? 14.929 10.274 -20.320 1.00 77.81 84 SER A C 1
ATOM 626 O O . SER A 1 84 ? 15.377 9.930 -21.413 1.00 77.81 84 SER A O 1
ATOM 628 N N . ALA A 1 85 ? 13.623 10.434 -20.096 1.00 79.25 85 ALA A N 1
ATOM 629 C CA . ALA A 1 85 ? 12.615 10.256 -21.137 1.00 79.25 85 ALA A CA 1
ATOM 630 C C . ALA A 1 85 ? 12.635 11.452 -22.114 1.00 79.25 85 ALA A C 1
ATOM 632 O O . ALA A 1 85 ? 12.438 12.592 -21.682 1.00 79.25 85 ALA A O 1
ATOM 633 N N . PRO A 1 86 ? 12.875 11.239 -23.420 1.00 86.25 86 PRO A N 1
ATOM 634 C CA . PRO A 1 86 ? 12.856 12.318 -24.400 1.00 86.25 86 PRO A CA 1
ATOM 635 C C . PRO A 1 86 ? 11.423 12.815 -24.654 1.00 86.25 86 PRO A C 1
ATOM 637 O O . PRO A 1 86 ? 10.462 12.046 -24.606 1.00 86.25 86 PRO A O 1
ATOM 640 N N . MET A 1 87 ? 11.270 14.110 -24.958 1.00 86.44 87 MET A N 1
ATOM 641 C CA . MET A 1 87 ? 9.966 14.788 -25.098 1.00 86.44 87 MET A CA 1
ATOM 642 C C . MET A 1 87 ? 9.028 14.098 -26.108 1.00 86.44 87 MET A C 1
ATOM 644 O O . MET A 1 87 ? 7.817 14.037 -25.909 1.00 86.44 87 MET A O 1
ATOM 648 N N . ASN A 1 88 ? 9.591 13.511 -27.166 1.00 90.12 88 ASN A N 1
ATOM 649 C CA . ASN A 1 88 ? 8.858 12.775 -28.199 1.00 90.12 88 ASN A CA 1
ATOM 650 C C . ASN A 1 88 ? 8.232 11.454 -27.712 1.00 90.12 88 ASN A C 1
ATOM 652 O O . ASN A 1 88 ? 7.411 10.892 -28.428 1.00 90.12 88 ASN A O 1
ATOM 656 N N . THR A 1 89 ? 8.596 10.953 -26.528 1.00 88.94 89 THR A N 1
ATOM 657 C CA . THR A 1 89 ? 8.028 9.724 -25.944 1.00 88.94 89 THR A CA 1
ATOM 658 C C . THR A 1 89 ? 6.900 9.991 -24.948 1.00 88.94 89 THR A C 1
ATOM 660 O O . THR A 1 89 ? 6.233 9.052 -24.521 1.00 88.94 89 THR A O 1
ATOM 663 N N . LEU A 1 90 ? 6.613 11.258 -24.614 1.00 89.69 90 LEU A N 1
ATOM 664 C CA . LEU A 1 90 ? 5.592 11.605 -23.616 1.00 89.69 90 LEU A CA 1
ATOM 665 C C . LEU A 1 90 ? 4.183 11.114 -23.976 1.00 89.69 90 LEU A C 1
ATOM 667 O O . LEU A 1 90 ? 3.412 10.759 -23.086 1.00 89.69 90 LEU A O 1
ATOM 671 N N . TRP A 1 91 ? 3.851 11.029 -25.266 1.00 91.06 91 TRP A N 1
ATOM 672 C CA . TRP A 1 91 ? 2.551 10.515 -25.705 1.00 91.06 91 TRP A CA 1
ATOM 673 C C . TRP A 1 91 ? 2.347 9.035 -25.338 1.00 91.06 91 TRP A C 1
ATOM 675 O O . TRP A 1 91 ? 1.214 8.641 -25.062 1.00 91.06 91 TRP A O 1
ATOM 685 N N . LEU A 1 92 ? 3.418 8.228 -25.247 1.00 89.12 92 LEU A N 1
ATOM 686 C CA . LEU A 1 92 ? 3.311 6.830 -24.814 1.00 89.12 92 LEU A CA 1
ATOM 687 C C . LEU A 1 92 ? 2.836 6.731 -23.359 1.00 89.12 92 LEU A C 1
ATOM 689 O O . LEU A 1 92 ? 2.011 5.878 -23.047 1.00 89.12 92 LEU A O 1
ATOM 693 N N . TYR A 1 93 ? 3.289 7.632 -22.482 1.00 88.44 93 TYR A N 1
ATOM 694 C CA . TYR A 1 93 ? 2.846 7.675 -21.083 1.00 88.44 93 TYR A CA 1
ATOM 695 C C . TYR A 1 93 ? 1.368 8.056 -20.956 1.00 88.44 93 TYR A C 1
ATOM 697 O O . TYR A 1 93 ? 0.681 7.560 -20.065 1.00 88.44 93 TYR A O 1
ATOM 705 N N . LEU A 1 94 ? 0.858 8.895 -21.863 1.00 90.38 94 LEU A N 1
ATOM 706 C CA . LEU A 1 94 ? -0.560 9.254 -21.911 1.00 90.38 94 LEU A CA 1
ATOM 707 C C . LEU A 1 94 ? -1.424 8.057 -22.327 1.00 90.38 94 LEU A C 1
ATOM 709 O O . LEU A 1 94 ? -2.416 7.760 -21.659 1.00 90.38 94 LEU A O 1
ATOM 713 N N . VAL A 1 95 ? -1.023 7.333 -23.378 1.00 91.62 95 VAL A N 1
ATOM 714 C CA . VAL A 1 95 ? -1.705 6.098 -23.809 1.00 91.62 95 VAL A CA 1
ATOM 715 C C . VAL A 1 95 ? -1.683 5.058 -22.689 1.00 91.62 95 VAL A C 1
ATOM 717 O O . VAL A 1 95 ? -2.712 4.463 -22.369 1.00 91.62 95 VAL A O 1
ATOM 720 N N . LEU A 1 96 ? -0.532 4.888 -22.039 1.00 87.69 96 LEU A N 1
ATOM 721 C CA . LEU A 1 96 ? -0.380 3.972 -20.917 1.00 87.69 96 LEU A CA 1
ATOM 722 C C . LEU A 1 96 ? -1.278 4.373 -19.733 1.00 87.69 96 LEU A C 1
ATOM 724 O O . LEU A 1 96 ? -1.945 3.520 -19.150 1.00 87.69 96 LEU A O 1
ATOM 728 N N . GLY A 1 97 ? -1.373 5.669 -19.423 1.00 88.56 97 GLY A N 1
ATOM 729 C CA . GLY A 1 97 ? -2.279 6.200 -18.404 1.00 88.56 97 GLY A CA 1
ATOM 730 C C . GLY A 1 97 ? -3.754 5.912 -18.701 1.00 88.56 97 GLY A C 1
ATOM 731 O O . GLY A 1 97 ? -4.489 5.507 -17.800 1.00 88.56 97 GLY A O 1
ATOM 732 N N . MET A 1 98 ? -4.185 6.040 -19.960 1.00 91.94 98 MET A N 1
ATOM 733 C CA . MET A 1 98 ? -5.546 5.666 -20.370 1.00 91.94 98 MET A CA 1
ATOM 734 C C . MET A 1 98 ? -5.805 4.167 -20.190 1.00 91.94 98 MET A C 1
ATOM 736 O O . MET A 1 98 ? -6.844 3.790 -19.643 1.00 91.94 98 MET A O 1
ATOM 740 N N . LEU A 1 99 ? -4.855 3.314 -20.590 1.00 90.44 99 LEU A N 1
ATOM 741 C CA . LEU A 1 99 ? -4.958 1.864 -20.402 1.00 90.44 99 LEU A CA 1
ATOM 742 C C . LEU A 1 99 ? -5.085 1.502 -18.917 1.00 90.44 99 LEU A C 1
ATOM 744 O O . LEU A 1 99 ? -6.002 0.770 -18.540 1.00 90.44 99 LEU A O 1
ATOM 748 N N . PHE A 1 100 ? -4.231 2.066 -18.058 1.00 88.38 100 PHE A N 1
ATOM 749 C CA . PHE A 1 100 ? -4.312 1.851 -16.612 1.00 88.38 100 PHE A CA 1
ATOM 750 C C . PHE A 1 100 ? -5.607 2.391 -16.000 1.00 88.38 100 PHE A C 1
ATOM 752 O O . PHE A 1 100 ? -6.139 1.768 -15.082 1.00 88.38 100 PHE A O 1
ATOM 759 N N . GLY A 1 101 ? -6.153 3.491 -16.523 1.00 88.88 101 GLY A N 1
ATOM 760 C CA . GLY A 1 101 ? -7.461 4.003 -16.114 1.00 88.88 101 GLY A CA 1
ATOM 761 C C . GLY A 1 101 ? -8.580 2.986 -16.358 1.00 88.88 101 GLY A C 1
ATOM 762 O O . GLY A 1 101 ? -9.357 2.687 -15.450 1.00 88.88 101 GLY A O 1
ATOM 763 N N . VAL A 1 102 ? -8.624 2.386 -17.552 1.00 91.50 102 VAL A N 1
ATOM 764 C CA . VAL A 1 102 ? -9.615 1.350 -17.894 1.00 91.50 102 VAL A CA 1
ATOM 765 C C . VAL A 1 102 ? -9.420 0.094 -17.041 1.00 91.50 102 VAL A C 1
ATOM 767 O O . VAL A 1 102 ? -10.382 -0.404 -16.449 1.00 91.50 102 VAL A O 1
ATOM 770 N N . VAL A 1 103 ? -8.180 -0.394 -16.923 1.00 88.94 103 VAL A N 1
ATOM 771 C CA . VAL A 1 103 ? -7.852 -1.573 -16.102 1.00 88.94 103 VAL A CA 1
ATOM 772 C C . VAL A 1 103 ? -8.222 -1.339 -14.635 1.00 88.94 103 VAL A C 1
ATOM 774 O O . VAL A 1 103 ? -8.799 -2.224 -14.009 1.00 88.94 103 VAL A O 1
ATOM 777 N N . GLY A 1 104 ? -7.973 -0.142 -14.099 1.00 87.69 104 GLY A N 1
ATOM 778 C CA . GLY A 1 104 ? -8.319 0.227 -12.725 1.00 87.69 104 GLY A CA 1
ATOM 779 C C . GLY A 1 104 ? -9.826 0.186 -12.450 1.00 87.69 104 GLY A C 1
ATOM 780 O O . GLY A 1 104 ? -10.251 -0.335 -11.414 1.00 87.69 104 GLY A O 1
ATOM 781 N N . VAL A 1 105 ? -10.655 0.654 -13.391 1.00 91.81 105 VAL A N 1
ATOM 782 C CA . VAL A 1 105 ? -12.123 0.559 -13.278 1.00 91.81 105 VAL A CA 1
ATOM 783 C C . VAL A 1 105 ? -12.583 -0.900 -13.289 1.00 91.81 105 VAL A C 1
ATOM 785 O O . VAL A 1 105 ? -13.419 -1.285 -12.467 1.00 91.81 105 VAL A O 1
ATOM 788 N N . ILE A 1 106 ? -12.039 -1.721 -14.191 1.00 91.44 106 ILE A N 1
ATOM 789 C CA . ILE A 1 106 ? -12.374 -3.151 -14.280 1.00 91.44 106 ILE A CA 1
ATOM 790 C C . ILE A 1 106 ? -11.965 -3.875 -12.995 1.00 91.44 106 ILE A C 1
ATOM 792 O O . ILE A 1 106 ? -12.776 -4.599 -12.418 1.00 91.44 106 ILE A O 1
ATOM 796 N N . PHE A 1 107 ? -10.743 -3.635 -12.516 1.00 88.88 107 PHE A N 1
ATOM 797 C CA . PHE A 1 107 ? -10.225 -4.216 -11.282 1.00 88.88 107 PHE A CA 1
ATOM 798 C C . PHE A 1 107 ? -11.108 -3.857 -10.083 1.00 88.88 107 PHE A C 1
ATOM 800 O O . PHE A 1 107 ? -11.499 -4.738 -9.321 1.00 88.88 107 PHE A O 1
ATOM 807 N N . SER A 1 108 ? -11.492 -2.584 -9.955 1.00 89.50 108 SER A N 1
ATOM 808 C CA . SER A 1 108 ? -12.351 -2.118 -8.860 1.00 89.50 108 SER A CA 1
ATOM 809 C C . SER A 1 108 ? -13.718 -2.808 -8.882 1.00 89.50 108 SER A C 1
ATOM 811 O O . SER A 1 108 ? -14.185 -3.298 -7.855 1.00 89.50 108 SER A O 1
ATOM 813 N N . LYS A 1 109 ? -14.347 -2.913 -10.062 1.00 92.12 109 LYS A N 1
ATOM 814 C CA . LYS A 1 109 ? -15.626 -3.626 -10.224 1.00 92.12 109 LYS A CA 1
ATOM 815 C C . LYS A 1 109 ? -15.506 -5.107 -9.869 1.00 92.12 109 LYS A C 1
ATOM 817 O O . LYS A 1 109 ? -16.364 -5.632 -9.162 1.00 92.12 109 LYS A O 1
ATOM 822 N N . LEU A 1 110 ? -14.452 -5.768 -10.345 1.00 90.94 110 LEU A N 1
ATOM 823 C CA . LEU A 1 110 ? -14.210 -7.183 -10.078 1.00 90.94 110 LEU A CA 1
ATOM 824 C C . LEU A 1 110 ? -13.986 -7.434 -8.584 1.00 90.94 110 LEU A C 1
ATOM 826 O O . LEU A 1 110 ? -14.545 -8.376 -8.030 1.00 90.94 110 LEU A O 1
ATOM 830 N N . LEU A 1 111 ? -13.231 -6.560 -7.922 1.00 90.12 111 LEU A N 1
ATOM 831 C CA . LEU A 1 111 ? -12.981 -6.643 -6.491 1.00 90.12 111 LEU A CA 1
ATOM 832 C C . LEU A 1 111 ? -14.278 -6.556 -5.680 1.00 90.12 111 LEU A C 1
ATOM 834 O O . LEU A 1 111 ? -14.546 -7.439 -4.868 1.00 90.12 111 LEU A O 1
ATOM 838 N N . PHE A 1 112 ? -15.120 -5.550 -5.933 1.00 89.88 112 PHE A N 1
ATOM 839 C CA . PHE A 1 112 ? -16.404 -5.424 -5.231 1.00 89.88 112 PHE A CA 1
ATOM 840 C C . PHE A 1 112 ? -17.350 -6.593 -5.523 1.00 89.88 112 PHE A C 1
ATOM 842 O O . PHE A 1 112 ? -18.064 -7.060 -4.630 1.00 89.88 112 PHE A O 1
ATOM 849 N N . TYR A 1 113 ? -17.336 -7.101 -6.757 1.00 92.88 113 TYR A N 1
ATOM 850 C CA . TYR A 1 113 ? -18.116 -8.274 -7.131 1.00 92.88 113 TYR A CA 1
ATOM 851 C C . TYR A 1 113 ? -17.696 -9.508 -6.323 1.00 92.88 113 TYR A C 1
ATOM 853 O O . TYR A 1 113 ? -18.536 -10.129 -5.672 1.00 92.88 113 TYR A O 1
ATOM 861 N N . VAL A 1 114 ? -16.400 -9.833 -6.299 1.00 91.88 114 VAL A N 1
ATOM 862 C CA . VAL A 1 114 ? -15.878 -11.002 -5.572 1.00 91.88 114 VAL A CA 1
ATOM 863 C C . VAL A 1 114 ? -16.081 -10.847 -4.063 1.00 91.88 114 VAL A C 1
ATOM 865 O O . VAL A 1 114 ? -16.473 -11.807 -3.400 1.00 91.88 114 VAL A O 1
ATOM 868 N N . GLN A 1 115 ? -15.912 -9.642 -3.517 1.00 90.25 115 GLN A N 1
ATOM 869 C CA . GLN A 1 115 ? -16.203 -9.360 -2.110 1.00 90.25 115 GLN A CA 1
ATOM 870 C C . GLN A 1 115 ? -17.672 -9.642 -1.761 1.00 90.25 115 GLN A C 1
ATOM 872 O O . GLN A 1 115 ? -17.958 -10.267 -0.739 1.00 90.25 115 GLN A O 1
ATOM 877 N N . THR A 1 116 ? -18.602 -9.255 -2.637 1.00 90.50 116 THR A N 1
ATOM 878 C CA . THR A 1 116 ? -20.035 -9.542 -2.465 1.00 90.50 116 THR A CA 1
ATOM 879 C C . THR A 1 116 ? -20.313 -11.047 -2.503 1.00 90.50 116 THR A C 1
ATOM 881 O O . THR A 1 116 ? -21.109 -11.543 -1.703 1.00 90.50 116 THR A O 1
ATOM 884 N N . GLN A 1 117 ? -19.639 -11.795 -3.385 1.00 91.44 117 GLN A N 1
ATOM 885 C CA . GLN A 1 117 ? -19.757 -13.258 -3.446 1.00 91.44 117 GLN A CA 1
ATOM 886 C C . GLN A 1 117 ? -19.249 -13.927 -2.160 1.00 91.44 117 GLN A C 1
ATOM 888 O O . GLN A 1 117 ? -19.919 -14.810 -1.622 1.00 91.44 117 GLN A O 1
ATOM 893 N N . PHE A 1 118 ? -18.115 -13.476 -1.614 1.00 88.88 118 PHE A N 1
ATOM 894 C CA . PHE A 1 118 ? -17.612 -13.975 -0.331 1.00 88.88 118 PHE A CA 1
ATOM 895 C C . PHE A 1 118 ? -18.578 -13.680 0.819 1.00 88.88 118 PHE A C 1
ATOM 897 O O . PHE A 1 118 ? -18.859 -14.573 1.616 1.00 88.88 118 PHE A O 1
ATOM 904 N N . GLN A 1 119 ? -19.159 -12.479 0.876 1.00 87.69 119 GLN A N 1
ATOM 905 C CA . GLN A 1 119 ? -20.182 -12.154 1.877 1.00 87.69 119 GLN A CA 1
ATOM 906 C C . GLN A 1 119 ? -21.403 -13.085 1.783 1.00 87.69 119 GLN A C 1
ATOM 908 O O . GLN A 1 119 ? -21.848 -13.617 2.803 1.00 87.69 119 GLN A O 1
ATOM 913 N N . HIS A 1 120 ? -21.891 -13.367 0.568 1.00 88.31 120 HIS A N 1
ATOM 914 C CA . HIS A 1 120 ? -22.979 -14.330 0.351 1.00 88.31 120 HIS A CA 1
ATOM 915 C C . HIS A 1 120 ? -22.596 -15.756 0.762 1.00 88.31 120 HIS A C 1
ATOM 917 O O . HIS A 1 120 ? -23.436 -16.489 1.283 1.00 88.31 120 HIS A O 1
ATOM 923 N N . PHE A 1 121 ? -21.341 -16.158 0.560 1.00 87.25 121 PHE A N 1
ATOM 924 C CA . PHE A 1 121 ? -20.839 -17.467 0.974 1.00 87.25 121 PHE A CA 1
ATOM 925 C C . PHE A 1 121 ? -20.747 -17.599 2.505 1.00 87.25 121 PHE A C 1
ATOM 927 O O . PHE A 1 121 ? -21.117 -18.636 3.079 1.00 87.25 121 PHE A O 1
ATOM 934 N N . TYR A 1 122 ? -20.297 -16.538 3.182 1.00 88.44 122 TYR A N 1
ATOM 935 C CA . TYR A 1 122 ? -20.151 -16.518 4.635 1.00 88.44 122 TYR A CA 1
ATOM 936 C C . TYR A 1 122 ? -21.495 -16.584 5.359 1.00 88.44 122 TYR A C 1
ATOM 938 O O . TYR A 1 122 ? -21.573 -17.289 6.366 1.00 88.44 122 TYR A O 1
ATOM 946 N N . GLN A 1 123 ? -22.551 -15.942 4.839 1.00 83.69 123 GLN A N 1
ATOM 947 C CA . GLN A 1 123 ? -23.884 -15.909 5.473 1.00 83.69 123 GLN A CA 1
ATOM 948 C C . GLN A 1 123 ? -23.809 -15.560 6.975 1.00 83.69 123 GLN A C 1
ATOM 950 O O . GLN A 1 123 ? -24.446 -16.220 7.795 1.00 83.69 123 GLN A O 1
ATOM 955 N N . ASP A 1 124 ? -22.930 -14.621 7.343 1.00 79.88 124 ASP A N 1
ATOM 956 C CA . ASP A 1 124 ? -22.625 -14.207 8.725 1.00 79.88 124 ASP A CA 1
ATOM 957 C C . ASP A 1 124 ? -22.136 -15.321 9.674 1.00 79.88 124 ASP A C 1
ATOM 959 O O . ASP A 1 124 ? -22.065 -15.149 10.892 1.00 79.88 124 ASP A O 1
ATOM 963 N N . LYS A 1 125 ? -21.734 -16.479 9.138 1.00 85.12 125 LYS A N 1
ATOM 964 C CA . LYS A 1 125 ? -21.187 -17.589 9.927 1.00 85.12 125 LYS A CA 1
ATOM 965 C C . LYS A 1 125 ? -19.676 -17.463 10.056 1.00 85.12 125 LYS A C 1
ATOM 967 O O . LYS A 1 125 ? -18.929 -17.785 9.129 1.00 85.12 125 LYS A O 1
ATOM 972 N N . THR A 1 126 ? -19.215 -17.142 11.263 1.00 85.44 126 THR A N 1
ATOM 973 C CA . THR A 1 126 ? -17.785 -17.030 11.600 1.00 85.44 126 THR A CA 1
ATOM 974 C C . THR A 1 126 ? -16.988 -18.292 11.254 1.00 85.44 126 THR A C 1
ATOM 976 O O . THR A 1 126 ? -15.854 -18.198 10.798 1.00 85.44 126 THR A O 1
ATOM 979 N N . SER A 1 127 ? -17.584 -19.484 11.387 1.00 86.38 127 SER A N 1
ATOM 980 C CA . SER A 1 127 ? -16.926 -20.752 11.029 1.00 86.38 127 SER A CA 1
ATOM 981 C C . SER A 1 127 ? -16.539 -20.824 9.545 1.00 86.38 127 SER A C 1
ATOM 983 O O . SER A 1 127 ? -15.427 -21.241 9.222 1.00 86.38 127 SER A O 1
ATOM 985 N N . ARG A 1 128 ? -17.412 -20.361 8.638 1.00 85.56 128 ARG A N 1
ATOM 986 C CA . ARG A 1 128 ? -17.130 -20.355 7.192 1.00 85.56 128 ARG A CA 1
ATOM 987 C C . ARG A 1 128 ? -16.077 -19.322 6.829 1.00 85.56 128 ARG A C 1
ATOM 989 O O . ARG A 1 128 ? -15.232 -19.603 5.989 1.00 85.56 128 ARG A O 1
ATOM 996 N N . PHE A 1 129 ? -16.113 -18.166 7.489 1.00 87.44 129 PHE A N 1
ATOM 997 C CA . PHE A 1 129 ? -15.102 -17.126 7.332 1.00 87.44 129 PHE A CA 1
ATOM 998 C C . PHE A 1 129 ? -13.709 -17.632 7.730 1.00 87.44 129 PHE A C 1
ATOM 1000 O O . PHE A 1 129 ? -12.767 -17.522 6.950 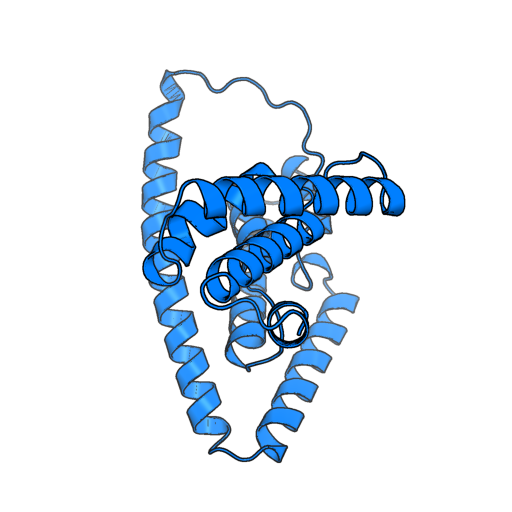1.00 87.44 129 PHE A O 1
ATOM 1007 N N . VAL A 1 130 ? -13.586 -18.257 8.906 1.00 88.12 130 VAL A N 1
ATOM 1008 C CA . VAL A 1 130 ? -12.304 -18.795 9.392 1.00 88.12 130 VAL A CA 1
ATOM 1009 C C . VAL A 1 130 ? -11.800 -19.925 8.495 1.00 88.12 130 VAL A C 1
ATOM 1011 O O . VAL A 1 130 ? -10.619 -19.949 8.158 1.00 88.12 130 VAL A O 1
ATOM 1014 N N . LEU A 1 131 ? -12.680 -20.835 8.062 1.00 89.00 131 LEU A N 1
ATOM 1015 C CA . LEU A 1 131 ? -12.293 -21.936 7.179 1.00 89.00 131 LEU A CA 1
ATOM 1016 C C . LEU A 1 131 ? -11.841 -21.421 5.808 1.00 89.00 131 LEU A C 1
ATOM 1018 O O . LEU A 1 131 ? -10.785 -21.825 5.328 1.00 89.00 131 LEU A O 1
ATOM 1022 N N . ALA A 1 132 ? -12.587 -20.495 5.201 1.00 87.44 132 ALA A N 1
ATOM 1023 C CA . ALA A 1 132 ? -12.205 -19.883 3.931 1.00 87.44 132 ALA A CA 1
ATOM 1024 C C . ALA A 1 132 ? -10.879 -19.120 4.046 1.00 87.44 132 ALA A C 1
ATOM 1026 O O . ALA A 1 132 ? -10.000 -19.304 3.208 1.00 87.44 132 ALA A O 1
ATOM 1027 N N . GLY A 1 133 ? -10.700 -18.331 5.109 1.00 87.75 133 GLY A N 1
ATOM 1028 C CA . GLY A 1 133 ? -9.441 -17.641 5.390 1.00 87.75 133 GLY A CA 1
ATOM 1029 C C . GLY A 1 133 ? -8.271 -18.610 5.571 1.00 87.75 133 GLY A C 1
ATOM 1030 O O . GLY A 1 133 ? -7.194 -18.370 5.032 1.00 87.75 133 GLY A O 1
ATOM 1031 N N . GLY A 1 134 ? -8.487 -19.737 6.256 1.00 88.69 134 GLY A N 1
ATOM 1032 C CA . GLY A 1 134 ? -7.487 -20.793 6.425 1.00 88.69 134 GLY A CA 1
ATOM 1033 C C . GLY A 1 134 ? -7.115 -21.484 5.112 1.00 88.69 134 GLY A C 1
ATOM 1034 O O . GLY A 1 134 ? -5.933 -21.681 4.842 1.00 88.69 134 GLY A O 1
ATOM 1035 N N . VAL A 1 135 ? -8.097 -21.796 4.261 1.00 91.25 135 VAL A N 1
ATOM 1036 C CA . VAL A 1 135 ? -7.858 -22.400 2.939 1.00 91.25 135 VAL A CA 1
ATOM 1037 C C . VAL A 1 135 ? -7.127 -21.428 2.016 1.00 91.25 135 VAL A C 1
ATOM 1039 O O . VAL A 1 135 ? -6.146 -21.814 1.385 1.00 91.25 135 VAL A O 1
ATOM 1042 N N . ILE A 1 136 ? -7.556 -20.166 1.958 1.00 90.25 136 ILE A N 1
ATOM 1043 C CA . ILE A 1 136 ? -6.924 -19.138 1.120 1.00 90.25 136 ILE A CA 1
ATOM 1044 C C . ILE A 1 136 ? -5.511 -18.842 1.624 1.00 90.25 136 ILE A C 1
ATOM 1046 O O . ILE A 1 136 ? -4.572 -18.835 0.834 1.00 90.25 136 ILE A O 1
ATOM 1050 N N . GLY A 1 137 ? -5.334 -18.667 2.935 1.00 88.06 137 GLY A N 1
ATOM 1051 C CA . GLY A 1 137 ? -4.024 -18.463 3.550 1.00 88.06 137 GLY A CA 1
ATOM 1052 C C . GLY A 1 137 ? -3.088 -19.652 3.335 1.00 88.06 137 GLY A C 1
ATOM 1053 O O . GLY A 1 137 ? -1.931 -19.455 2.973 1.00 88.06 137 GLY A O 1
ATOM 1054 N N . GLY A 1 138 ? -3.593 -20.881 3.474 1.00 88.94 138 GLY A N 1
ATOM 1055 C CA . GLY A 1 138 ? -2.847 -22.107 3.191 1.00 88.94 138 GLY A CA 1
ATOM 1056 C C . GLY A 1 138 ? -2.453 -22.228 1.719 1.00 88.94 138 GLY A C 1
ATOM 1057 O O . GLY A 1 138 ? -1.300 -22.528 1.420 1.00 88.94 138 GLY A O 1
ATOM 1058 N N . ALA A 1 139 ? -3.366 -21.914 0.796 1.00 89.25 139 ALA A N 1
ATOM 1059 C CA . ALA A 1 139 ? -3.078 -21.882 -0.635 1.00 89.25 139 ALA A CA 1
ATOM 1060 C C . ALA A 1 139 ? -2.031 -20.812 -0.977 1.00 89.25 139 ALA A C 1
ATOM 1062 O O . ALA A 1 139 ? -1.076 -21.102 -1.691 1.00 89.25 139 ALA A O 1
ATOM 1063 N N . CYS A 1 140 ? -2.150 -19.598 -0.430 1.00 87.50 140 CYS A N 1
ATOM 1064 C CA . CYS A 1 140 ? -1.143 -18.550 -0.596 1.00 87.50 140 CYS A CA 1
ATOM 1065 C C . CYS A 1 140 ? 0.208 -18.946 0.013 1.00 87.50 140 CYS A C 1
ATOM 1067 O O . CYS A 1 140 ? 1.239 -18.658 -0.585 1.00 87.50 140 CYS A O 1
ATOM 1069 N N . GLY A 1 141 ? 0.218 -19.631 1.159 1.00 87.50 141 GLY A N 1
ATOM 1070 C CA . GLY A 1 141 ? 1.434 -20.163 1.771 1.00 87.50 141 GLY A CA 1
ATOM 1071 C C . GLY A 1 141 ? 2.107 -21.225 0.902 1.00 87.50 141 GLY A C 1
ATOM 1072 O O . GLY A 1 141 ? 3.316 -21.169 0.701 1.00 87.50 141 GLY A O 1
ATOM 1073 N N . LEU A 1 142 ? 1.334 -22.146 0.320 1.00 89.44 142 LEU A N 1
ATOM 1074 C CA . LEU A 1 142 ? 1.858 -23.156 -0.602 1.00 89.44 142 LEU A CA 1
ATOM 1075 C C . LEU A 1 142 ? 2.392 -22.517 -1.890 1.00 89.44 142 LEU A C 1
ATOM 1077 O O . LEU A 1 142 ? 3.493 -22.837 -2.329 1.00 89.44 142 LEU A O 1
ATOM 1081 N N . LEU A 1 143 ? 1.642 -21.576 -2.470 1.00 87.00 143 LEU A N 1
ATOM 1082 C CA . LEU A 1 143 ? 2.081 -20.831 -3.650 1.00 87.00 143 LEU A CA 1
ATOM 1083 C C . LEU A 1 143 ? 3.357 -20.032 -3.369 1.00 87.00 143 LEU A C 1
ATOM 1085 O O . LEU A 1 143 ? 4.210 -19.971 -4.244 1.00 87.00 143 LEU A O 1
ATOM 1089 N N . ALA A 1 144 ? 3.537 -19.500 -2.158 1.00 86.38 144 ALA A N 1
ATOM 1090 C CA . ALA A 1 144 ? 4.765 -18.807 -1.775 1.00 86.38 144 ALA A CA 1
ATOM 1091 C C . ALA A 1 144 ? 6.007 -19.713 -1.769 1.00 86.38 144 ALA A C 1
ATOM 1093 O O . ALA A 1 144 ? 7.113 -19.212 -1.957 1.00 86.38 144 ALA A O 1
ATOM 1094 N N . LEU A 1 145 ? 5.840 -21.028 -1.586 1.00 85.75 145 LEU A N 1
ATOM 1095 C CA . LEU A 1 145 ? 6.941 -21.996 -1.651 1.00 85.75 145 LEU A CA 1
ATOM 1096 C C . LEU A 1 145 ? 7.283 -22.411 -3.087 1.00 85.75 145 LEU A C 1
ATOM 1098 O O . LEU A 1 145 ? 8.434 -22.737 -3.360 1.00 85.75 145 LEU A O 1
ATOM 1102 N N . ILE A 1 146 ? 6.297 -22.428 -3.990 1.00 86.19 146 ILE A N 1
ATOM 1103 C CA . ILE A 1 146 ? 6.479 -22.887 -5.378 1.00 86.19 146 ILE A CA 1
ATOM 1104 C C . ILE A 1 146 ? 6.856 -21.717 -6.295 1.00 86.19 146 ILE A C 1
ATOM 1106 O O . ILE A 1 146 ? 7.778 -21.833 -7.095 1.00 86.19 146 ILE A O 1
ATOM 1110 N N . ILE A 1 147 ? 6.121 -20.607 -6.194 1.00 82.94 147 ILE A N 1
ATOM 1111 C CA . ILE A 1 147 ? 6.256 -19.404 -7.024 1.00 82.94 147 ILE A CA 1
ATOM 1112 C C . ILE A 1 147 ? 6.144 -18.176 -6.096 1.00 82.94 147 ILE A C 1
ATOM 1114 O O . ILE A 1 147 ? 5.068 -17.574 -5.966 1.00 82.94 147 ILE A O 1
ATOM 1118 N N . PRO A 1 148 ? 7.221 -17.794 -5.388 1.00 80.38 148 PRO A N 1
ATOM 1119 C CA . PRO A 1 148 ? 7.193 -16.657 -4.466 1.00 80.38 148 PRO A CA 1
ATOM 1120 C C . PRO A 1 148 ? 6.805 -15.336 -5.154 1.00 80.38 148 PRO A C 1
ATOM 1122 O O . PRO A 1 148 ? 6.246 -14.447 -4.514 1.00 80.38 148 PRO A O 1
ATOM 1125 N N . GLU A 1 149 ? 7.019 -15.220 -6.464 1.00 79.19 149 GLU A N 1
ATOM 1126 C CA . GLU A 1 149 ? 6.742 -14.043 -7.294 1.00 79.19 149 GLU A CA 1
ATOM 1127 C C . GLU A 1 149 ? 5.258 -13.638 -7.321 1.00 79.19 149 GLU A C 1
ATOM 1129 O O . GLU A 1 149 ? 4.928 -12.449 -7.392 1.00 79.19 149 GLU A O 1
ATOM 1134 N N . ILE A 1 150 ? 4.344 -14.611 -7.247 1.00 80.50 150 ILE A N 1
ATOM 1135 C CA . ILE A 1 150 ? 2.890 -14.377 -7.358 1.00 80.50 150 ILE A CA 1
ATOM 1136 C C . ILE A 1 150 ? 2.211 -14.148 -5.999 1.00 80.50 150 ILE A C 1
ATOM 1138 O O . ILE A 1 150 ? 1.003 -13.888 -5.944 1.00 80.50 150 ILE A O 1
ATOM 1142 N N . THR A 1 151 ? 2.969 -14.225 -4.901 1.00 79.56 151 THR A N 1
ATOM 1143 C CA . THR A 1 151 ? 2.463 -14.102 -3.526 1.00 79.56 151 THR A CA 1
ATOM 1144 C C . THR A 1 151 ? 3.179 -12.996 -2.739 1.00 79.56 151 THR A C 1
ATOM 1146 O O . THR A 1 151 ? 4.168 -12.413 -3.177 1.00 79.56 151 THR A O 1
ATOM 1149 N N . GLY A 1 152 ? 2.623 -12.622 -1.582 1.00 80.75 152 GLY A N 1
ATOM 1150 C CA . GLY A 1 152 ? 3.187 -11.585 -0.713 1.00 80.75 152 GLY A CA 1
ATOM 1151 C C . GLY A 1 152 ? 3.076 -10.147 -1.248 1.00 80.75 152 GLY A C 1
ATOM 1152 O O . GLY A 1 152 ? 2.376 -9.849 -2.220 1.00 80.75 152 GLY A O 1
ATOM 1153 N N . GLY A 1 153 ? 3.784 -9.222 -0.588 1.00 72.19 153 GLY A N 1
ATOM 1154 C CA . GLY A 1 153 ? 3.736 -7.785 -0.897 1.00 72.19 153 GLY A CA 1
ATOM 1155 C C . GLY A 1 153 ? 4.274 -7.422 -2.286 1.00 72.19 153 GLY A C 1
ATOM 1156 O O . GLY A 1 153 ? 3.854 -6.419 -2.856 1.00 72.19 153 GLY A O 1
ATOM 1157 N N . GLY A 1 154 ? 5.125 -8.270 -2.872 1.00 74.00 154 GLY A N 1
ATOM 1158 C CA . GLY A 1 154 ? 5.682 -8.086 -4.215 1.00 74.00 154 GLY A CA 1
ATOM 1159 C C . GLY A 1 154 ? 6.869 -7.125 -4.294 1.00 74.00 154 GLY A C 1
ATOM 1160 O O . GLY A 1 154 ? 7.273 -6.767 -5.389 1.00 74.00 154 GLY A O 1
ATOM 1161 N N . PHE A 1 155 ? 7.455 -6.699 -3.172 1.00 73.00 155 PHE A N 1
ATOM 1162 C CA . PHE A 1 155 ? 8.644 -5.833 -3.192 1.00 73.00 155 PHE A CA 1
ATOM 1163 C C . PHE A 1 155 ? 9.907 -6.548 -3.680 1.00 73.00 155 PHE A C 1
ATOM 1165 O O . PHE A 1 155 ? 10.756 -5.920 -4.303 1.00 73.00 155 PHE A O 1
ATOM 1172 N N . SER A 1 156 ? 10.011 -7.857 -3.443 1.00 73.12 156 SER A N 1
ATOM 1173 C CA . SER A 1 156 ? 11.152 -8.683 -3.852 1.00 73.12 156 SER A CA 1
ATOM 1174 C C . SER A 1 156 ? 11.300 -8.799 -5.369 1.00 73.12 1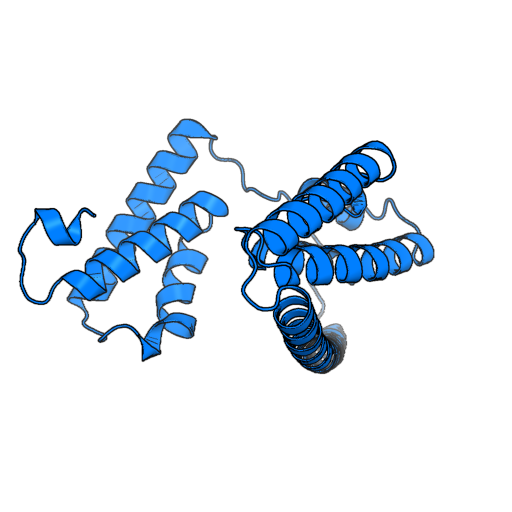56 SER A C 1
ATOM 1176 O O . SER A 1 156 ? 12.416 -8.941 -5.859 1.00 73.12 156 SER A O 1
ATOM 1178 N N . ILE A 1 157 ? 10.197 -8.708 -6.120 1.00 74.44 157 ILE A N 1
ATOM 1179 C CA . ILE A 1 157 ? 10.219 -8.884 -7.575 1.00 74.44 157 ILE A CA 1
ATOM 1180 C C . ILE A 1 157 ? 10.554 -7.584 -8.320 1.00 74.44 157 ILE A C 1
ATOM 1182 O O . ILE A 1 157 ? 11.133 -7.635 -9.399 1.00 74.44 157 ILE A O 1
ATOM 1186 N N . ILE A 1 158 ? 10.245 -6.413 -7.743 1.00 75.44 158 ILE A N 1
ATOM 1187 C CA . ILE A 1 158 ? 10.372 -5.109 -8.423 1.00 75.44 158 ILE A CA 1
ATOM 1188 C C . ILE A 1 158 ? 11.799 -4.850 -8.948 1.00 75.44 158 ILE A C 1
ATOM 1190 O O . ILE A 1 158 ? 11.923 -4.468 -10.114 1.00 75.44 158 ILE A O 1
ATOM 1194 N N . PRO A 1 159 ? 12.883 -5.096 -8.179 1.00 72.31 159 PRO A N 1
ATOM 1195 C CA . PRO A 1 159 ? 14.242 -4.912 -8.691 1.00 72.31 159 PRO A CA 1
ATOM 1196 C C . PRO A 1 159 ? 14.583 -5.860 -9.850 1.00 72.31 159 PRO A C 1
ATOM 1198 O O . PRO A 1 159 ? 15.212 -5.443 -10.819 1.00 72.31 159 PRO A O 1
ATOM 1201 N N . ALA A 1 160 ? 14.135 -7.119 -9.784 1.00 71.56 160 ALA A N 1
ATOM 1202 C CA . ALA A 1 160 ? 14.402 -8.124 -10.813 1.00 71.56 160 ALA A CA 1
ATOM 1203 C C . ALA A 1 160 ? 13.629 -7.851 -12.118 1.00 71.56 160 ALA A C 1
ATOM 1205 O O . ALA A 1 160 ? 14.162 -8.066 -13.208 1.00 71.56 160 ALA A O 1
ATOM 1206 N N . LEU A 1 161 ? 12.405 -7.317 -12.016 1.00 72.25 161 LEU A N 1
ATOM 1207 C CA . LEU A 1 161 ? 11.627 -6.836 -13.164 1.00 72.25 161 LEU A CA 1
ATOM 1208 C C . LEU A 1 161 ? 12.311 -5.637 -13.828 1.00 72.25 161 LEU A C 1
ATOM 1210 O O . LEU A 1 161 ? 12.503 -5.626 -15.041 1.00 72.25 161 LEU A O 1
ATOM 1214 N N . SER A 1 162 ? 12.757 -4.669 -13.023 1.00 69.12 162 SER A N 1
ATOM 1215 C CA . SER A 1 162 ? 13.460 -3.481 -13.513 1.00 69.12 162 SER A CA 1
ATOM 1216 C C . SER A 1 162 ? 14.800 -3.798 -14.185 1.00 69.12 162 SER A C 1
ATOM 1218 O O . SER A 1 162 ? 15.268 -3.000 -14.995 1.00 69.12 162 SER A O 1
ATOM 1220 N N . ALA A 1 163 ? 15.430 -4.921 -13.839 1.00 71.81 163 ALA A N 1
ATOM 1221 C CA . ALA A 1 163 ? 16.670 -5.385 -14.456 1.00 71.81 163 ALA A CA 1
ATOM 1222 C C . ALA A 1 163 ? 16.445 -6.146 -15.780 1.00 71.81 163 ALA A C 1
ATOM 1224 O O . ALA A 1 163 ? 17.416 -6.549 -16.415 1.00 71.81 163 ALA A O 1
ATOM 1225 N N . GLY A 1 164 ? 15.189 -6.357 -16.202 1.00 70.56 164 GLY A N 1
ATOM 1226 C CA . GLY A 1 164 ? 14.854 -7.062 -17.443 1.00 70.56 164 GLY A CA 1
ATOM 1227 C C . GLY A 1 164 ? 15.051 -8.581 -17.383 1.00 70.56 164 GLY A C 1
ATOM 1228 O O . GLY A 1 164 ? 15.188 -9.220 -18.421 1.00 70.56 164 GLY A O 1
ATOM 1229 N N . GLY A 1 165 ? 15.076 -9.178 -16.186 1.00 69.88 165 GLY A N 1
ATOM 1230 C CA . GLY A 1 165 ? 15.389 -10.601 -15.996 1.00 69.88 165 GLY A CA 1
ATOM 1231 C C . GLY A 1 165 ? 14.298 -11.594 -16.424 1.00 69.88 165 GLY A C 1
ATOM 1232 O O . GLY A 1 165 ? 14.519 -12.799 -16.342 1.00 69.88 165 GLY A O 1
ATOM 1233 N N . TYR A 1 166 ? 13.128 -11.122 -16.869 1.00 78.88 166 TYR A N 1
ATOM 1234 C CA . TYR A 1 166 ? 11.967 -11.961 -17.180 1.00 78.88 166 TYR A CA 1
ATOM 1235 C C . TYR A 1 166 ? 11.476 -11.762 -18.614 1.00 78.88 166 TYR A C 1
ATOM 1237 O O . TYR A 1 166 ? 11.480 -10.654 -19.147 1.00 78.88 166 TYR A O 1
ATOM 1245 N N . SER A 1 167 ? 11.004 -12.847 -19.233 1.00 83.50 167 SER A N 1
ATOM 1246 C CA . SER A 1 167 ? 10.364 -12.793 -20.548 1.00 83.50 167 SER A CA 1
ATOM 1247 C C . SER A 1 167 ? 8.984 -12.132 -20.468 1.00 83.50 167 SER A C 1
ATOM 1249 O O . SER A 1 167 ? 8.288 -12.245 -19.456 1.00 83.50 167 SER A O 1
ATOM 1251 N N . LEU A 1 168 ? 8.547 -11.492 -21.559 1.00 80.69 168 LEU A N 1
ATOM 1252 C CA . LEU A 1 168 ? 7.231 -10.840 -21.645 1.00 80.69 168 LEU A CA 1
ATOM 1253 C C . LEU A 1 168 ? 6.081 -11.793 -21.272 1.00 80.69 168 LEU A C 1
ATOM 1255 O O . LEU A 1 168 ? 5.141 -11.407 -20.582 1.00 80.69 168 LEU A O 1
ATOM 1259 N N . THR A 1 169 ? 6.177 -13.059 -21.683 1.00 83.56 169 THR A N 1
ATOM 1260 C CA . THR A 1 169 ? 5.188 -14.090 -21.350 1.00 83.56 169 THR A CA 1
ATOM 1261 C C . THR A 1 169 ? 5.129 -14.356 -19.846 1.00 83.56 169 THR A C 1
ATOM 1263 O O . THR A 1 169 ? 4.038 -14.452 -19.290 1.00 83.56 169 THR A O 1
ATOM 1266 N N . ALA A 1 170 ? 6.282 -14.435 -19.171 1.00 82.31 170 ALA A N 1
ATOM 1267 C CA . ALA A 1 170 ? 6.336 -14.633 -17.724 1.00 82.31 170 ALA A CA 1
ATOM 1268 C C . ALA A 1 170 ? 5.746 -13.432 -16.967 1.00 82.31 170 ALA A C 1
ATOM 1270 O O . ALA A 1 170 ? 4.950 -13.624 -16.051 1.00 82.31 170 ALA A O 1
ATOM 1271 N N . LEU A 1 171 ? 6.052 -12.204 -17.404 1.00 82.81 171 LEU A N 1
ATOM 1272 C CA . LEU A 1 171 ? 5.473 -10.966 -16.861 1.00 82.81 171 LEU A CA 1
ATOM 1273 C C . LEU A 1 171 ? 3.939 -10.965 -16.938 1.00 82.81 171 LEU A C 1
ATOM 1275 O O . LEU A 1 171 ? 3.270 -10.695 -15.941 1.00 82.81 171 LEU A O 1
ATOM 1279 N N . LEU A 1 172 ? 3.371 -11.320 -18.095 1.00 83.62 172 LEU A N 1
ATOM 1280 C CA . LEU A 1 172 ? 1.917 -11.392 -18.268 1.00 83.62 172 LEU A CA 1
ATOM 1281 C C . LEU A 1 172 ? 1.281 -12.464 -17.372 1.00 83.62 172 LEU A C 1
ATOM 1283 O O . LEU A 1 172 ? 0.244 -12.211 -16.756 1.00 83.62 172 LEU A O 1
ATOM 1287 N N . ILE A 1 173 ? 1.912 -13.636 -17.250 1.00 85.62 173 ILE A N 1
ATOM 1288 C CA . ILE A 1 173 ? 1.446 -14.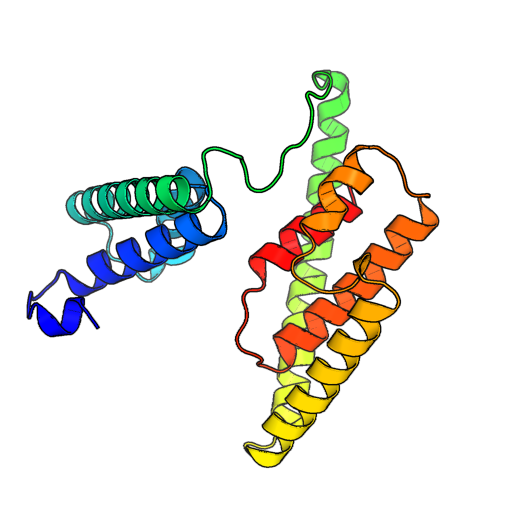705 -16.355 1.00 85.62 173 ILE A CA 1
ATOM 1289 C C . ILE A 1 173 ? 1.473 -14.230 -14.897 1.00 85.62 173 ILE A C 1
ATOM 1291 O O . ILE A 1 173 ? 0.478 -14.386 -14.186 1.00 85.62 173 ILE A O 1
ATOM 1295 N N . PHE A 1 174 ? 2.567 -13.606 -14.455 1.00 85.38 174 PHE A N 1
ATOM 1296 C CA . PHE A 1 174 ? 2.678 -13.066 -13.101 1.00 85.38 174 PHE A CA 1
ATOM 1297 C C . PHE A 1 174 ? 1.644 -11.982 -12.836 1.00 85.38 174 PHE A C 1
ATOM 1299 O O . PHE A 1 174 ? 1.002 -12.009 -11.788 1.00 85.38 174 PHE A O 1
ATOM 1306 N N . PHE A 1 175 ? 1.414 -11.080 -13.789 1.00 85.50 175 PHE A N 1
ATOM 1307 C CA . PHE A 1 175 ? 0.389 -10.052 -13.668 1.00 85.50 175 PHE A CA 1
ATOM 1308 C C . PHE A 1 175 ? -1.004 -10.659 -13.443 1.00 85.50 175 PHE A C 1
ATOM 1310 O O . PHE A 1 175 ? -1.703 -10.270 -12.503 1.00 85.50 175 PHE A O 1
ATOM 1317 N N . VAL A 1 176 ? -1.396 -11.647 -14.254 1.00 87.44 176 VAL A N 1
ATOM 1318 C CA . VAL A 1 176 ? -2.710 -12.301 -14.139 1.00 87.44 176 VAL A CA 1
ATOM 1319 C C . VAL A 1 176 ? -2.830 -13.070 -12.825 1.00 87.44 176 VAL A C 1
ATOM 1321 O O . VAL A 1 176 ? -3.779 -12.848 -12.070 1.00 87.44 176 VAL A O 1
ATOM 1324 N N . LEU A 1 177 ? -1.862 -13.935 -12.510 1.00 87.69 177 LEU A N 1
ATOM 1325 C CA . LEU A 1 177 ? -1.896 -14.751 -11.293 1.00 87.69 177 LEU A CA 1
ATOM 1326 C C . LEU A 1 177 ? -1.912 -13.883 -10.038 1.00 87.69 177 LEU A C 1
ATOM 1328 O O . LEU A 1 177 ? -2.704 -14.122 -9.129 1.00 87.69 177 LEU A O 1
ATOM 1332 N N . ARG A 1 178 ? -1.093 -12.833 -10.008 1.00 87.81 178 ARG A N 1
ATOM 1333 C CA . ARG A 1 178 ? -1.002 -11.927 -8.867 1.00 87.81 178 ARG A CA 1
ATOM 1334 C C . ARG A 1 178 ? -2.249 -11.057 -8.715 1.00 87.81 178 ARG A C 1
ATOM 1336 O O . ARG A 1 178 ? -2.657 -10.753 -7.595 1.00 87.81 178 ARG A O 1
ATOM 1343 N N . THR A 1 179 ? -2.897 -10.696 -9.822 1.00 87.06 179 THR A N 1
ATOM 1344 C CA . THR A 1 179 ? -4.209 -10.030 -9.797 1.00 87.06 179 THR A CA 1
ATOM 1345 C C . THR A 1 179 ? -5.245 -10.940 -9.139 1.00 87.06 179 THR A C 1
ATOM 1347 O O . THR A 1 179 ? -5.956 -10.507 -8.233 1.00 87.06 179 THR A O 1
ATOM 1350 N N . ILE A 1 180 ? -5.277 -12.220 -9.521 1.00 89.31 180 ILE A N 1
ATOM 1351 C CA . ILE A 1 180 ? -6.195 -13.216 -8.953 1.00 89.31 180 ILE A CA 1
ATOM 1352 C C . ILE A 1 180 ? -5.921 -13.428 -7.459 1.00 89.31 180 ILE A C 1
ATOM 1354 O O . ILE A 1 180 ? -6.848 -13.323 -6.653 1.00 89.31 180 ILE A O 1
ATOM 1358 N N . THR A 1 181 ? -4.666 -13.671 -7.062 1.00 87.88 181 THR A N 1
ATOM 1359 C CA . THR A 1 181 ? -4.319 -13.893 -5.648 1.00 87.88 181 THR A CA 1
ATOM 1360 C C . THR A 1 181 ? -4.632 -12.668 -4.794 1.00 87.88 181 THR A C 1
ATOM 1362 O O . THR A 1 181 ? -5.160 -12.820 -3.691 1.00 87.88 181 THR A O 1
ATOM 1365 N N . THR A 1 182 ? -4.395 -11.457 -5.309 1.00 88.88 182 THR A N 1
ATOM 1366 C CA . THR A 1 182 ? -4.724 -10.199 -4.619 1.00 88.88 182 THR A CA 1
ATOM 1367 C C . THR A 1 182 ? -6.229 -10.040 -4.428 1.00 88.88 182 THR A C 1
ATOM 1369 O O . THR A 1 182 ? -6.672 -9.749 -3.316 1.00 88.88 182 THR A O 1
ATOM 1372 N N . ILE A 1 183 ? -7.024 -10.259 -5.481 1.00 89.25 183 ILE A N 1
ATOM 1373 C CA . ILE A 1 183 ? -8.485 -10.135 -5.410 1.00 89.25 183 ILE A CA 1
ATOM 1374 C C . ILE A 1 183 ? -9.054 -11.157 -4.430 1.00 89.25 183 ILE A C 1
ATOM 1376 O O . ILE A 1 183 ? -9.854 -10.775 -3.583 1.00 89.25 183 ILE A O 1
ATOM 1380 N N . ILE A 1 184 ? -8.626 -12.419 -4.489 1.00 88.94 184 ILE A N 1
ATOM 1381 C CA . ILE A 1 184 ? -9.117 -13.471 -3.587 1.00 88.94 184 ILE A CA 1
ATOM 1382 C C . ILE A 1 184 ? -8.724 -13.168 -2.137 1.00 88.94 184 ILE A C 1
ATOM 1384 O O . ILE A 1 184 ? -9.577 -13.200 -1.251 1.00 88.94 184 ILE A O 1
ATOM 1388 N N . SER A 1 185 ? -7.459 -12.817 -1.895 1.00 88.19 185 SER A N 1
ATOM 1389 C CA . SER A 1 185 ? -6.957 -12.556 -0.542 1.00 88.19 185 SER A CA 1
ATOM 1390 C C . SER A 1 185 ? -7.656 -11.351 0.086 1.00 88.19 185 SER A C 1
ATOM 1392 O O . SER A 1 185 ? -8.129 -11.436 1.217 1.00 88.19 185 SER A O 1
ATOM 1394 N N . PHE A 1 186 ? -7.800 -10.252 -0.659 1.00 87.75 186 PHE A N 1
ATOM 1395 C CA . PHE A 1 186 ? -8.453 -9.044 -0.155 1.00 87.75 186 PHE A CA 1
ATOM 1396 C C . PHE A 1 186 ? -9.972 -9.216 -0.016 1.00 87.75 186 PHE A C 1
ATOM 1398 O O . PHE A 1 186 ? -10.549 -8.867 1.013 1.00 87.75 186 PHE A O 1
ATOM 1405 N N . SER A 1 187 ? -10.626 -9.809 -1.017 1.00 87.19 187 SER A N 1
ATOM 1406 C CA . SER A 1 187 ? -12.085 -9.994 -1.019 1.00 87.19 187 SER A CA 1
ATOM 1407 C C . SER A 1 187 ? -12.556 -11.010 0.016 1.00 87.19 187 SER A C 1
ATOM 1409 O O . SER A 1 187 ? -13.707 -10.944 0.443 1.00 87.19 187 SER A O 1
ATOM 1411 N N . SER A 1 188 ? -11.677 -11.916 0.456 1.00 85.38 188 SER A N 1
ATOM 1412 C CA . SER A 1 188 ? -11.986 -12.849 1.541 1.00 85.38 188 SER A CA 1
ATOM 1413 C C . SER A 1 188 ? -12.209 -12.158 2.890 1.00 85.38 188 SER A C 1
ATOM 1415 O O . SER A 1 188 ? -12.805 -12.766 3.776 1.00 85.38 188 SER A O 1
ATOM 1417 N N . GLY A 1 189 ? -11.786 -10.897 3.048 1.00 81.88 189 GLY A N 1
ATOM 1418 C CA . GLY A 1 189 ? -11.907 -10.137 4.294 1.00 81.88 189 GLY A CA 1
ATOM 1419 C C . GLY A 1 189 ? -10.750 -10.353 5.272 1.00 81.88 189 GLY A C 1
ATOM 1420 O O . GLY A 1 189 ? -10.852 -9.960 6.434 1.00 81.88 189 GLY A O 1
ATOM 1421 N N . ALA A 1 190 ? -9.651 -10.968 4.822 1.00 83.25 190 ALA A N 1
ATOM 1422 C CA . ALA A 1 190 ? -8.434 -11.081 5.613 1.00 83.25 190 ALA A CA 1
ATOM 1423 C C . ALA A 1 190 ? -7.881 -9.683 5.973 1.00 83.25 190 ALA A C 1
ATOM 1425 O O . ALA A 1 190 ? -7.891 -8.780 5.130 1.00 83.25 190 ALA A O 1
ATOM 1426 N N . PRO A 1 191 ? -7.380 -9.475 7.207 1.00 76.38 191 PRO A N 1
ATOM 1427 C CA . PRO A 1 191 ? -6.816 -8.194 7.612 1.00 76.38 191 PRO A CA 1
ATOM 1428 C C . PRO A 1 191 ? -5.535 -7.911 6.816 1.00 76.38 191 PRO A C 1
ATOM 1430 O O . PRO A 1 191 ? -4.498 -8.533 7.037 1.00 76.38 191 PRO A O 1
ATOM 1433 N N . GLY A 1 192 ? -5.607 -6.966 5.880 1.00 76.12 192 GLY A N 1
ATOM 1434 C CA . GLY A 1 192 ? -4.491 -6.617 5.008 1.00 76.12 192 GLY A CA 1
ATOM 1435 C C . GLY A 1 192 ? -4.783 -5.394 4.142 1.00 76.12 192 GLY A C 1
ATOM 1436 O O . GLY A 1 192 ? -5.934 -5.059 3.867 1.00 76.12 192 GLY A O 1
ATOM 1437 N N . GLY A 1 193 ? -3.724 -4.697 3.732 1.00 78.06 193 GLY A N 1
ATOM 1438 C CA . GLY A 1 193 ? -3.816 -3.538 2.846 1.00 78.06 193 GLY A CA 1
ATOM 1439 C C . GLY A 1 193 ? -3.670 -3.926 1.377 1.00 78.06 193 GLY A C 1
ATOM 1440 O O . GLY A 1 193 ? -2.852 -4.775 1.032 1.00 78.06 193 GLY A O 1
ATOM 1441 N N . ILE A 1 194 ? -4.406 -3.249 0.496 1.00 83.69 194 ILE A N 1
ATOM 1442 C CA . ILE A 1 194 ? -4.339 -3.490 -0.953 1.00 83.69 194 ILE A CA 1
ATOM 1443 C C . ILE A 1 194 ? -3.264 -2.655 -1.673 1.00 83.69 194 ILE A C 1
ATOM 1445 O O . ILE A 1 194 ? -2.921 -2.930 -2.824 1.00 83.69 194 ILE A O 1
ATOM 1449 N N . PHE A 1 195 ? -2.698 -1.659 -0.981 1.00 79.56 195 PHE A N 1
ATOM 1450 C CA . PHE A 1 195 ? -1.738 -0.696 -1.529 1.00 79.56 195 PHE A CA 1
ATOM 1451 C C . PHE A 1 195 ? -0.448 -1.342 -2.048 1.00 79.56 195 PHE A C 1
ATOM 1453 O O . PHE A 1 195 ? -0.065 -1.110 -3.193 1.00 79.56 195 PHE A O 1
ATOM 1460 N N . ALA A 1 196 ? 0.221 -2.170 -1.238 1.00 77.75 196 ALA A N 1
ATOM 1461 C CA . ALA A 1 196 ? 1.465 -2.824 -1.654 1.00 77.75 196 ALA A CA 1
ATOM 1462 C C . ALA A 1 196 ? 1.254 -3.773 -2.856 1.00 77.75 196 ALA A C 1
ATOM 1464 O O . ALA A 1 196 ? 2.006 -3.667 -3.831 1.00 77.75 196 ALA A O 1
ATOM 1465 N N . PRO A 1 197 ? 0.192 -4.609 -2.878 1.00 75.56 197 PRO A N 1
ATOM 1466 C CA . PRO A 1 197 ? -0.157 -5.388 -4.059 1.00 75.56 197 PRO A CA 1
ATOM 1467 C C . PRO A 1 197 ? -0.287 -4.580 -5.355 1.00 75.56 197 PRO A C 1
ATOM 1469 O O . PRO A 1 197 ? 0.296 -4.972 -6.368 1.00 75.56 197 PRO A O 1
ATOM 1472 N N . HIS A 1 198 ? -0.961 -3.425 -5.308 1.00 81.81 198 HIS A N 1
ATOM 1473 C CA . HIS A 1 198 ? -1.147 -2.542 -6.467 1.00 81.81 198 HIS A CA 1
ATOM 1474 C C . HIS A 1 198 ? 0.165 -1.982 -7.017 1.00 81.81 198 HIS A C 1
ATOM 1476 O O . HIS A 1 198 ? 0.357 -1.939 -8.233 1.00 81.81 198 HIS A O 1
ATOM 1482 N N . ILE A 1 199 ? 1.082 -1.573 -6.134 1.00 78.06 199 ILE A N 1
ATOM 1483 C CA . ILE A 1 199 ? 2.391 -1.035 -6.530 1.00 78.06 199 ILE A CA 1
ATOM 1484 C C . ILE A 1 199 ? 3.157 -2.065 -7.365 1.00 78.06 199 ILE A C 1
ATOM 1486 O O . ILE A 1 199 ? 3.701 -1.729 -8.415 1.00 78.06 199 ILE A O 1
ATOM 1490 N N . SER A 1 200 ? 3.166 -3.322 -6.927 1.00 76.50 200 SER A N 1
ATOM 1491 C CA . SER A 1 200 ? 3.875 -4.387 -7.636 1.00 76.50 200 SER A CA 1
ATOM 1492 C C . SER A 1 200 ? 3.150 -4.848 -8.911 1.00 76.50 200 SER A C 1
ATOM 1494 O O . SER A 1 200 ? 3.823 -5.127 -9.901 1.00 76.50 200 SER A O 1
ATOM 1496 N N . LEU A 1 201 ? 1.810 -4.848 -8.953 1.00 79.62 201 LEU A N 1
ATOM 1497 C CA . LEU A 1 201 ? 1.057 -5.112 -10.192 1.00 79.62 201 LEU A CA 1
ATOM 1498 C C . LEU A 1 201 ? 1.401 -4.100 -11.290 1.00 79.62 201 LEU A C 1
ATOM 1500 O O . LEU A 1 201 ? 1.684 -4.490 -12.420 1.00 79.62 201 LEU A O 1
ATOM 1504 N N . ARG A 1 202 ? 1.451 -2.808 -10.941 1.00 75.50 202 ARG A N 1
ATOM 1505 C CA . ARG A 1 202 ? 1.876 -1.750 -11.865 1.00 75.50 202 ARG A CA 1
ATOM 1506 C C . ARG A 1 202 ? 3.301 -1.983 -12.375 1.00 75.50 202 ARG A C 1
ATOM 1508 O O . ARG A 1 202 ? 3.507 -1.903 -13.575 1.00 75.50 202 ARG A O 1
ATOM 1515 N N . HIS A 1 203 ? 4.243 -2.320 -11.490 1.00 72.50 203 HIS A N 1
ATOM 1516 C CA . HIS A 1 203 ? 5.633 -2.621 -11.868 1.00 72.50 203 HIS A CA 1
ATOM 1517 C C . HIS A 1 203 ? 5.807 -3.892 -12.715 1.00 72.50 203 HIS A C 1
ATOM 1519 O O . HIS A 1 203 ? 6.846 -4.078 -13.332 1.00 72.50 203 HIS A O 1
ATOM 1525 N N . THR A 1 204 ? 4.821 -4.793 -12.725 1.00 72.81 204 THR A N 1
ATOM 1526 C CA . THR A 1 204 ? 4.846 -5.993 -13.582 1.00 72.81 204 THR A CA 1
ATOM 1527 C C . THR A 1 204 ? 4.370 -5.680 -15.000 1.00 72.81 204 THR A C 1
ATOM 1529 O O . THR A 1 204 ? 4.736 -6.369 -15.943 1.00 72.81 204 THR A O 1
ATOM 1532 N N . LEU A 1 205 ? 3.554 -4.640 -15.169 1.00 70.69 205 LEU A N 1
ATOM 1533 C CA . LEU A 1 205 ? 3.115 -4.178 -16.486 1.00 70.69 205 LEU A CA 1
ATOM 1534 C C . LEU A 1 205 ? 4.095 -3.188 -17.128 1.00 70.69 205 LEU A C 1
ATOM 1536 O O . LEU A 1 205 ? 4.081 -3.062 -18.353 1.00 70.69 205 LEU A O 1
ATOM 1540 N N . TRP A 1 206 ? 4.894 -2.474 -16.325 1.00 59.19 206 TRP A N 1
ATOM 1541 C CA . TRP A 1 206 ? 5.821 -1.439 -16.784 1.00 59.19 206 TRP A CA 1
ATOM 1542 C C . TRP A 1 206 ? 7.013 -1.242 -15.842 1.00 59.19 206 TRP A C 1
ATOM 1544 O O . TRP A 1 206 ? 6.788 -1.086 -14.615 1.00 59.19 206 TRP A O 1
#

Foldseek 3Di:
DVCVVVPDPPCVLLVVLLVQLLVVCLVFVCNVCSLVCCVPPVVVVHDDDPVSSVSSSVSSVVSSVVSCVVPNDDGLADFDDDDDDDPVCVVVVVVVVVVVVVVVVVLVVLLVVLLVVLCVQCVVPPVSLVVLLVVLVVVLVVCCVVPVCLHDLNRVCLRVLSVVVDDLVVLVVSLVSNSVSLSSNVSSVPPDDSVSSVVNSVSSVD